Protein AF-A0A431Q762-F1 (afdb_monomer)

Sequence (272 aa):
MNLSGNVLEGGNLPVQARLRRGWLASLTKAADVPQKLLALCVVYIAGAALVWPSTYFVMVQIYLLKLAVLGSLSFVAVMIPAAVIISPKGPVRFVVTSIRSNGLRA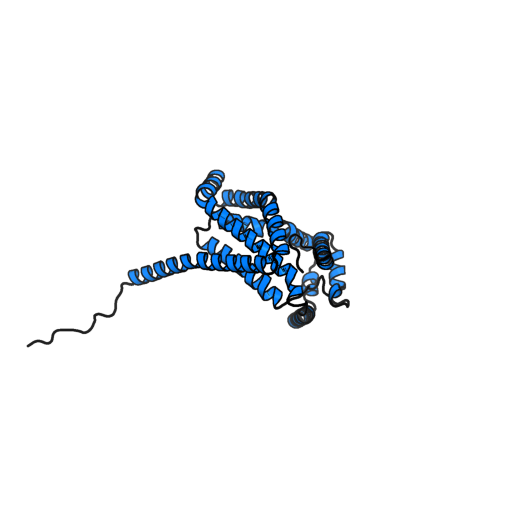SFVVTMFMLSLAAFTTYKVNIPNIIPFYCDEALADLGELLHSQAPWRLVHAFDSDILAMAVSATYSVIWFFEWFGLVFLAALSANQLVHLRYLTALALVTLVVGTVLATLFSSVGPIFYDEFLGGERYAELLEVLKQRPYNEHVLSYSNYLLTAYKADRTALGSGI

Secondary structure (DSSP, 8-state):
------S--S----HHHHHHHHHHHHHHHHHHHHHHHHHHHHHHHHHHHHHSHHHHHHHHHHHHHHIIIIIHHHHHHHHHHHHHHH-TT-HHHHHHHHHHHHHHHHHHHHHHHHHHHHHHHHHHHHHHHHS-S-SHHHHHHHHHHHHSS-HHHHHHTT--HHHHHHHHHIIIIIHHHHHHHHHHHHHHTTTSHHHHHHHHHHHHIIIIIIIIIHHHT----TTTHHHHH-SSTTHHHHHHHHTSGGGHHHHHHHHHHHHHHHTT---TT---

Nearest PDB structures (foldseek):
  3zx6-assembly1_B  TM=1.633E-01  e=6.972E+00  Archaeoglobus fulgidus DSM 4304

Mean predicted aligned error: 8.39 Å

Solvent-accessible surface area (backbone atoms only — not comparable to full-atom values): 14802 Å² total; per-residue (Å²): 135,89,88,80,88,90,86,85,90,82,83,77,80,53,69,68,59,53,51,51,48,53,50,54,53,49,52,52,54,57,60,49,47,61,55,54,50,49,52,49,47,51,53,51,29,48,50,27,46,70,77,40,43,68,55,21,52,53,33,38,54,52,48,54,56,43,41,65,62,51,41,51,52,24,37,50,66,40,48,53,58,49,21,44,72,78,34,68,93,43,28,68,59,49,53,55,50,38,44,72,76,25,37,71,60,17,50,53,48,50,52,52,48,46,48,39,50,16,20,46,38,37,50,34,53,42,30,60,82,77,38,60,70,67,36,44,66,62,52,51,52,49,41,21,67,76,61,80,38,62,56,66,58,65,63,56,71,75,65,46,75,66,56,40,40,52,52,37,49,41,65,72,49,50,44,56,40,52,65,50,12,48,49,49,56,28,26,46,40,59,86,41,70,69,32,46,50,50,54,50,51,53,51,47,45,48,53,45,50,58,39,51,47,43,44,76,53,18,38,64,44,69,94,39,38,37,82,76,76,49,78,62,87,40,51,66,57,56,53,59,45,67,75,37,77,50,37,50,62,59,54,51,52,49,52,51,41,54,52,28,58,77,64,74,44,90,52,93,84,32,46,108

Radius of gyration: 25.25 Å; Cα contacts (8 Å, |Δi|>4): 225; chains: 1; bounding box: 104×44×55 Å

Structure (mmCIF, N/CA/C/O backbone):
data_AF-A0A431Q762-F1
#
_entry.id   AF-A0A431Q762-F1
#
loop_
_atom_site.group_PDB
_atom_site.id
_atom_site.type_symbol
_atom_site.label_atom_id
_atom_site.label_alt_id
_atom_site.label_comp_id
_atom_site.label_asym_id
_atom_site.label_entity_id
_atom_site.label_seq_id
_atom_site.pdbx_PDB_ins_code
_atom_site.Cartn_x
_atom_site.Cartn_y
_atom_site.Cartn_z
_atom_site.occupancy
_atom_site.B_iso_or_equiv
_atom_site.auth_seq_id
_atom_site.auth_comp_id
_atom_site.auth_asym_id
_atom_site.auth_atom_id
_atom_site.pdbx_PDB_model_num
ATOM 1 N N . MET A 1 1 ? -83.248 8.851 -4.837 1.00 37.56 1 MET A N 1
ATOM 2 C CA . MET A 1 1 ? -82.910 7.411 -4.800 1.00 37.56 1 MET A CA 1
ATOM 3 C C . MET A 1 1 ? -81.416 7.288 -5.074 1.00 37.56 1 MET A C 1
ATOM 5 O O . MET A 1 1 ? -80.928 7.997 -5.940 1.00 37.56 1 MET A O 1
ATOM 9 N N . ASN A 1 2 ? -80.725 6.508 -4.243 1.00 41.50 2 ASN A N 1
ATOM 10 C CA . ASN A 1 2 ? -79.272 6.323 -4.099 1.00 41.50 2 ASN A CA 1
ATOM 11 C C . ASN A 1 2 ? -78.395 6.405 -5.361 1.00 41.50 2 ASN A C 1
ATOM 13 O O . ASN A 1 2 ? -78.606 5.629 -6.285 1.00 41.50 2 ASN A O 1
ATOM 17 N N . LEU A 1 3 ? -77.302 7.174 -5.275 1.00 36.50 3 LEU A N 1
ATOM 18 C CA . LEU A 1 3 ? -76.000 6.816 -5.856 1.00 36.50 3 LEU A CA 1
ATOM 19 C C . LEU A 1 3 ? -74.890 7.230 -4.874 1.00 36.50 3 LEU A C 1
ATOM 21 O O . LEU A 1 3 ? -74.361 8.337 -4.920 1.00 36.50 3 LEU A O 1
ATOM 25 N N . SER A 1 4 ? -74.586 6.328 -3.940 1.00 44.09 4 SER A N 1
ATOM 26 C CA . SER A 1 4 ? -73.393 6.368 -3.096 1.00 44.09 4 SER A CA 1
ATOM 27 C C . SER A 1 4 ? -72.274 5.543 -3.730 1.00 44.09 4 SER A C 1
ATOM 29 O O . SER A 1 4 ? -72.516 4.400 -4.115 1.00 44.09 4 SER A O 1
ATOM 31 N N . GLY A 1 5 ? -71.046 6.054 -3.662 1.00 45.75 5 GLY A N 1
ATOM 32 C CA . GLY A 1 5 ? -69.891 5.213 -3.349 1.00 45.75 5 GLY A CA 1
ATOM 33 C C . GLY A 1 5 ? -68.878 4.983 -4.470 1.00 45.75 5 GLY A C 1
ATOM 34 O O . GLY A 1 5 ? -69.200 4.445 -5.521 1.00 45.75 5 GLY A O 1
ATOM 35 N N . ASN A 1 6 ? -67.625 5.279 -4.118 1.00 44.91 6 ASN A N 1
ATOM 36 C CA . ASN A 1 6 ? -66.378 4.739 -4.665 1.00 44.91 6 ASN A CA 1
ATOM 37 C C . ASN A 1 6 ? -65.782 5.396 -5.907 1.00 44.91 6 ASN A C 1
ATOM 39 O O . ASN A 1 6 ? -65.690 4.772 -6.955 1.00 44.91 6 ASN A O 1
ATOM 43 N N . VAL A 1 7 ? -65.180 6.572 -5.718 1.00 43.88 7 VAL A N 1
ATOM 44 C CA . VAL A 1 7 ? -63.838 6.845 -6.256 1.00 43.88 7 VAL A CA 1
ATOM 45 C C . VAL A 1 7 ? -63.093 7.695 -5.216 1.00 43.88 7 VAL A C 1
ATOM 47 O O . VAL A 1 7 ? -63.694 8.605 -4.654 1.00 43.88 7 VAL A O 1
ATOM 50 N N . LEU A 1 8 ? -61.797 7.417 -5.006 1.00 39.16 8 LEU A N 1
ATOM 51 C CA . LEU A 1 8 ? -60.800 8.168 -4.210 1.00 39.16 8 LEU A CA 1
ATOM 52 C C . LEU A 1 8 ? -60.397 7.608 -2.824 1.00 39.16 8 LEU A C 1
ATOM 54 O O . LEU A 1 8 ? -60.165 8.367 -1.890 1.00 39.16 8 LEU A O 1
ATOM 58 N N . GLU A 1 9 ? -60.143 6.302 -2.717 1.00 39.84 9 GLU A N 1
ATOM 59 C CA . GLU A 1 9 ? -59.108 5.787 -1.799 1.00 39.84 9 GLU A CA 1
ATOM 60 C C . GLU A 1 9 ? -57.882 5.388 -2.626 1.00 39.84 9 GLU A C 1
ATOM 62 O O . GLU A 1 9 ? -57.830 4.311 -3.210 1.00 39.84 9 GLU A O 1
ATOM 67 N N . GLY A 1 10 ? -56.895 6.277 -2.754 1.00 44.03 10 GLY A N 1
ATOM 68 C CA . GLY A 1 10 ? -55.714 5.945 -3.560 1.00 44.03 10 GLY A CA 1
ATOM 69 C C . GLY A 1 10 ? -54.540 6.913 -3.532 1.00 44.03 10 GLY A C 1
ATOM 70 O O . GLY A 1 10 ? -53.544 6.669 -4.207 1.00 44.03 10 GLY A O 1
ATOM 71 N N . GLY A 1 11 ? -54.581 7.998 -2.762 1.00 50.88 11 GLY A N 1
ATOM 72 C CA . GLY A 1 11 ? -53.463 8.931 -2.793 1.00 50.88 11 GLY A CA 1
ATOM 73 C C . GLY A 1 11 ? -53.519 9.949 -1.686 1.00 50.88 11 GLY A C 1
ATOM 74 O O . GLY A 1 11 ? -54.124 10.991 -1.869 1.00 50.88 11 GLY A O 1
ATOM 75 N N . ASN A 1 12 ? -52.886 9.639 -0.554 1.00 49.16 12 ASN A N 1
ATOM 76 C CA . ASN A 1 12 ? -52.109 10.594 0.242 1.00 49.16 12 ASN A CA 1
ATOM 77 C C . ASN A 1 12 ? -51.562 9.904 1.492 1.00 49.16 12 ASN A C 1
ATOM 79 O O . ASN A 1 12 ? -52.049 10.070 2.604 1.00 49.16 12 ASN A O 1
ATOM 83 N N . LEU A 1 13 ? -50.483 9.138 1.316 1.00 56.88 13 LEU A N 1
ATOM 84 C CA . LEU A 1 13 ? -49.594 8.893 2.446 1.00 56.88 13 LEU A CA 1
ATOM 85 C C . LEU A 1 13 ? -48.946 10.236 2.822 1.00 56.88 13 LEU A C 1
ATOM 87 O O . LEU A 1 13 ? -48.309 10.836 1.948 1.00 56.88 13 LEU A O 1
ATOM 91 N N . PRO A 1 14 ? -49.080 10.711 4.075 1.00 61.88 14 PRO A N 1
ATOM 92 C CA . PRO A 1 14 ? -48.562 12.012 4.481 1.00 61.88 14 PRO A CA 1
ATOM 93 C C . PRO A 1 14 ? -47.053 12.076 4.231 1.00 61.88 14 PRO A C 1
ATOM 95 O O . PRO A 1 14 ? -46.336 11.094 4.439 1.00 61.88 14 PRO A O 1
ATOM 98 N N . VAL A 1 15 ? -46.555 13.231 3.785 1.00 61.41 15 VAL A N 1
ATOM 99 C CA . VAL A 1 15 ? -45.137 13.470 3.439 1.00 61.41 15 VAL A CA 1
ATOM 100 C C . VAL A 1 15 ? -44.185 12.967 4.536 1.00 61.41 15 VAL A C 1
ATOM 102 O O . VAL A 1 15 ? -43.158 12.360 4.239 1.00 61.41 15 VAL A O 1
ATOM 105 N N . GLN A 1 16 ? -44.577 13.093 5.807 1.00 58.78 16 GLN A N 1
ATOM 106 C CA . GLN A 1 16 ? -43.845 12.563 6.963 1.00 58.78 16 GLN A CA 1
ATOM 107 C C . GLN A 1 16 ? -43.707 11.029 6.969 1.00 58.78 16 GLN A C 1
ATOM 109 O O . GLN A 1 16 ? -42.649 10.511 7.323 1.00 58.78 16 GLN A O 1
ATOM 114 N N . ALA A 1 17 ? -44.732 10.287 6.542 1.00 58.56 17 ALA A N 1
ATOM 115 C CA . ALA A 1 17 ? -44.681 8.831 6.423 1.00 58.56 17 ALA A CA 1
ATOM 116 C C . ALA A 1 17 ? -43.799 8.385 5.248 1.00 58.56 17 ALA A C 1
ATOM 118 O O . ALA A 1 17 ? -43.138 7.351 5.343 1.00 58.56 17 ALA A O 1
ATOM 119 N N . ARG A 1 18 ? -43.746 9.173 4.163 1.00 56.34 18 ARG A N 1
ATOM 120 C CA . ARG A 1 18 ? -42.861 8.929 3.010 1.00 56.34 18 ARG A CA 1
ATOM 121 C C . ARG A 1 18 ? -41.392 9.203 3.367 1.00 56.34 18 ARG A C 1
ATOM 123 O O . ARG A 1 18 ? -40.534 8.379 3.062 1.00 56.34 18 ARG A O 1
ATOM 130 N N . LEU A 1 19 ? -41.124 10.283 4.105 1.00 60.47 19 LEU A N 1
ATOM 131 C CA . LEU A 1 19 ? -39.800 10.614 4.649 1.00 60.47 19 LEU A CA 1
ATOM 132 C C . LEU A 1 19 ? -39.324 9.582 5.682 1.00 60.47 19 LEU A C 1
ATOM 134 O O . LEU A 1 19 ? -38.196 9.108 5.587 1.00 60.47 19 LEU A O 1
ATOM 138 N N . ARG A 1 20 ? -40.190 9.154 6.615 1.00 63.25 20 ARG A N 1
ATOM 139 C CA . ARG A 1 20 ? -39.873 8.070 7.564 1.00 63.25 20 ARG A CA 1
ATOM 140 C C . ARG A 1 20 ? -39.591 6.747 6.858 1.00 63.25 20 ARG A C 1
ATOM 142 O O . ARG A 1 20 ? -38.654 6.061 7.246 1.00 63.25 20 ARG A O 1
ATOM 149 N N . ARG A 1 21 ? -40.349 6.395 5.812 1.00 63.97 21 ARG A N 1
ATOM 150 C CA . ARG A 1 21 ? -40.077 5.189 5.009 1.00 63.97 21 ARG A CA 1
ATOM 151 C C . ARG A 1 21 ? -38.739 5.274 4.280 1.00 63.97 21 ARG A C 1
ATOM 153 O O . ARG A 1 21 ? -37.983 4.313 4.328 1.00 63.97 21 ARG A O 1
ATOM 160 N N . GLY A 1 22 ? -38.427 6.413 3.658 1.00 61.69 22 GLY A N 1
ATOM 161 C CA . GLY A 1 22 ? -37.129 6.643 3.014 1.00 61.69 22 GLY A CA 1
ATOM 162 C C . GLY A 1 22 ? -35.964 6.563 4.004 1.00 61.69 22 GLY A C 1
ATOM 163 O O . GLY A 1 22 ? -34.945 5.942 3.716 1.00 61.69 22 GLY A O 1
ATOM 164 N N . TRP A 1 23 ? -36.151 7.108 5.206 1.00 57.16 23 TRP A N 1
ATOM 165 C CA . TRP A 1 23 ? -35.157 7.064 6.274 1.00 57.16 23 TRP A CA 1
ATOM 166 C C . TRP A 1 23 ? -34.951 5.643 6.820 1.00 57.16 23 TRP A C 1
ATOM 168 O O . TRP A 1 23 ? -33.818 5.175 6.880 1.00 57.16 23 TRP A O 1
ATOM 178 N N . LEU A 1 24 ? -36.021 4.894 7.103 1.00 60.69 24 LEU A N 1
ATOM 179 C CA . LEU A 1 24 ? -35.933 3.489 7.531 1.00 60.69 24 LEU A CA 1
ATOM 180 C C . LEU A 1 24 ? -35.335 2.580 6.439 1.00 60.69 24 LEU A C 1
ATOM 182 O O . LEU A 1 24 ? -34.519 1.708 6.736 1.00 60.69 24 LEU A O 1
ATOM 186 N N . ALA A 1 25 ? -35.667 2.820 5.166 1.00 58.56 25 ALA A N 1
ATOM 187 C CA . ALA A 1 25 ? -35.052 2.131 4.030 1.00 58.56 25 ALA A CA 1
ATOM 188 C C . ALA A 1 25 ? -33.554 2.468 3.882 1.00 58.56 25 ALA A C 1
ATOM 190 O O . ALA A 1 25 ? -32.757 1.620 3.488 1.00 58.56 25 ALA A O 1
ATOM 191 N N . SER A 1 26 ? -33.148 3.696 4.219 1.00 58.62 26 SER A N 1
ATOM 192 C CA . SER A 1 26 ? -31.733 4.088 4.224 1.00 58.62 26 SER A CA 1
ATOM 193 C C . SER A 1 26 ? -30.950 3.453 5.377 1.00 58.62 26 SER A C 1
ATOM 195 O O . SER A 1 26 ? -29.800 3.070 5.185 1.00 58.62 26 SER A O 1
ATOM 197 N N . LEU A 1 27 ? -31.581 3.273 6.543 1.00 58.94 27 LEU A N 1
ATOM 198 C CA . LEU A 1 27 ? -30.972 2.622 7.706 1.00 58.94 27 LEU A CA 1
ATOM 199 C C . LEU A 1 27 ? -30.784 1.119 7.490 1.00 58.94 27 LEU A C 1
ATOM 201 O O . LEU A 1 27 ? -29.734 0.581 7.825 1.00 58.94 27 LEU A O 1
ATOM 205 N N . THR A 1 28 ? -31.771 0.456 6.887 1.00 61.00 28 THR A N 1
ATOM 206 C CA . THR A 1 28 ? -31.678 -0.969 6.527 1.00 61.00 28 THR A CA 1
ATOM 207 C C . THR A 1 28 ? -30.615 -1.201 5.456 1.00 61.00 28 THR A C 1
ATOM 209 O O . THR A 1 28 ? -29.710 -2.000 5.670 1.00 61.00 28 THR A O 1
ATOM 212 N N . LYS A 1 29 ? -30.600 -0.401 4.379 1.00 60.09 29 LYS A N 1
ATOM 213 C CA . LYS A 1 29 ? -29.504 -0.439 3.392 1.00 60.09 29 LYS A CA 1
ATOM 214 C C . LYS A 1 29 ? -28.130 -0.174 4.011 1.00 60.09 29 LYS A C 1
ATOM 216 O O . LYS A 1 29 ? -27.153 -0.785 3.591 1.00 60.09 29 LYS A O 1
ATOM 221 N N . ALA A 1 30 ? -28.032 0.732 4.984 1.00 59.22 30 ALA A N 1
ATOM 222 C CA . ALA A 1 30 ? -26.772 1.016 5.667 1.00 59.22 30 ALA A CA 1
ATOM 223 C C . ALA A 1 30 ? -26.307 -0.143 6.565 1.00 59.22 30 ALA A C 1
ATOM 225 O O . ALA A 1 30 ? -25.103 -0.315 6.732 1.00 59.22 30 ALA A O 1
ATOM 226 N N . ALA A 1 31 ? -27.227 -0.947 7.106 1.00 63.16 31 ALA A N 1
ATOM 227 C CA . ALA A 1 31 ? -26.902 -2.152 7.869 1.00 63.16 31 ALA A CA 1
ATOM 228 C C . ALA A 1 31 ? -26.415 -3.312 6.975 1.00 63.16 31 ALA A C 1
ATOM 230 O O . ALA A 1 31 ? -25.559 -4.086 7.401 1.00 63.16 31 ALA A O 1
ATOM 231 N N . ASP A 1 32 ? -26.881 -3.384 5.723 1.00 75.94 32 ASP A N 1
ATOM 232 C CA . ASP A 1 32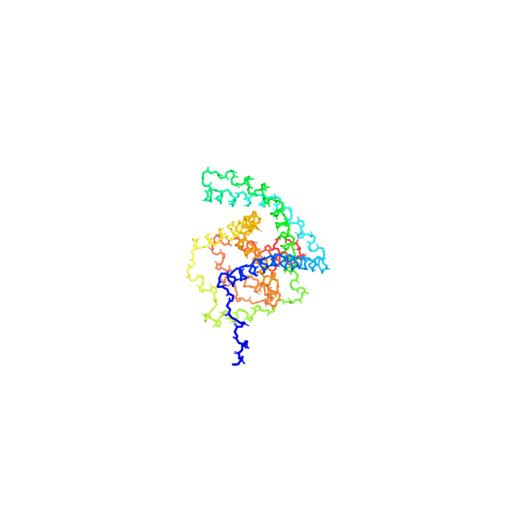 ? -26.452 -4.408 4.757 1.00 75.94 32 ASP A CA 1
ATOM 233 C C . ASP A 1 32 ? -25.009 -4.202 4.261 1.00 75.94 32 ASP A C 1
ATOM 235 O O . ASP A 1 32 ? -24.322 -5.157 3.892 1.00 75.94 32 ASP A O 1
ATOM 239 N N . VAL A 1 33 ? -24.536 -2.951 4.208 1.00 76.44 33 VAL A N 1
ATOM 240 C CA . VAL A 1 33 ? -23.220 -2.608 3.636 1.00 76.44 33 VAL A CA 1
ATOM 241 C C . VAL A 1 33 ? -22.060 -3.247 4.417 1.00 76.44 33 VAL A C 1
ATOM 243 O O . VAL A 1 33 ? -21.243 -3.916 3.782 1.00 76.44 33 VAL A O 1
ATOM 246 N N . PRO A 1 34 ? -21.979 -3.140 5.760 1.00 82.75 34 PRO A N 1
ATOM 247 C CA . PRO A 1 34 ? -20.940 -3.811 6.539 1.00 82.75 34 PRO A CA 1
ATOM 248 C C . PRO A 1 34 ? -20.917 -5.332 6.363 1.00 82.75 34 PRO A C 1
ATOM 250 O O . PRO A 1 34 ? -19.839 -5.916 6.325 1.00 82.75 34 PRO A O 1
ATOM 253 N N . GLN A 1 35 ? -22.080 -5.980 6.227 1.00 86.00 35 GLN A N 1
ATOM 254 C CA . GLN A 1 35 ? -22.158 -7.434 6.037 1.00 86.00 35 GLN A CA 1
ATOM 255 C C . GLN A 1 35 ? -21.615 -7.855 4.671 1.00 86.00 35 GLN A C 1
ATOM 257 O O . GLN A 1 35 ? -20.821 -8.790 4.584 1.00 86.00 35 GLN A O 1
ATOM 262 N N . LYS A 1 36 ? -21.995 -7.137 3.608 1.00 89.44 36 LYS A N 1
ATOM 263 C CA . LYS A 1 36 ? -21.477 -7.375 2.253 1.00 89.44 36 LYS A CA 1
ATOM 264 C C . LYS A 1 36 ? -19.976 -7.127 2.174 1.00 89.44 36 LYS A C 1
ATOM 266 O O . LYS A 1 36 ? -19.263 -7.923 1.572 1.00 89.44 36 LYS A O 1
ATOM 271 N N . LEU A 1 37 ? -19.500 -6.058 2.813 1.00 89.00 37 LEU A N 1
ATOM 272 C CA . LEU A 1 37 ? -18.075 -5.758 2.898 1.00 89.00 37 LEU A CA 1
ATOM 273 C C . LEU A 1 37 ? -17.318 -6.866 3.635 1.00 89.00 37 LEU A C 1
ATOM 275 O O . LEU A 1 37 ? -16.292 -7.328 3.151 1.00 89.00 37 LEU A O 1
ATOM 279 N N . LEU A 1 38 ? -17.837 -7.326 4.775 1.00 91.69 38 LEU A N 1
ATOM 280 C CA . LEU A 1 38 ? -17.226 -8.419 5.523 1.00 91.69 38 LEU A CA 1
ATOM 281 C C . LEU A 1 38 ? -17.157 -9.699 4.683 1.00 91.69 38 LEU A C 1
ATOM 283 O O . LEU A 1 38 ? -16.103 -10.325 4.626 1.00 91.69 38 LEU A O 1
ATOM 287 N N . ALA A 1 39 ? -18.247 -10.066 4.005 1.00 94.06 39 ALA A N 1
ATOM 288 C CA . ALA A 1 39 ? -18.271 -11.226 3.119 1.00 94.06 39 ALA A CA 1
ATOM 289 C C . ALA A 1 39 ? -17.237 -11.100 1.990 1.00 94.06 39 ALA A C 1
ATOM 291 O O . ALA A 1 39 ? -16.505 -12.050 1.724 1.00 94.06 39 ALA A O 1
ATOM 292 N N . LEU A 1 40 ? -17.123 -9.916 1.379 1.00 94.56 40 LEU A N 1
ATOM 293 C CA . LEU A 1 40 ? -16.114 -9.630 0.361 1.00 94.56 40 LEU A CA 1
ATOM 294 C C . LEU A 1 40 ? -14.690 -9.807 0.908 1.00 94.56 40 LEU A C 1
ATOM 296 O O . LEU A 1 40 ? -13.893 -10.506 0.288 1.00 94.56 40 LEU A O 1
ATOM 300 N N . CYS A 1 41 ? -14.378 -9.234 2.075 1.00 96.25 41 CYS A N 1
ATOM 301 C CA . CYS A 1 41 ? -13.063 -9.391 2.701 1.00 96.25 41 CYS A CA 1
ATOM 302 C C . CYS A 1 41 ? -12.759 -10.859 3.025 1.00 96.25 41 CYS A C 1
ATOM 304 O O . CYS A 1 41 ? -11.647 -11.316 2.787 1.00 96.25 41 CYS A O 1
ATOM 306 N N . VAL A 1 42 ? -13.742 -11.616 3.524 1.00 97.06 42 VAL A N 1
ATOM 307 C CA . VAL A 1 42 ? -13.575 -13.047 3.825 1.00 97.06 42 VAL A CA 1
ATOM 308 C C . VAL A 1 42 ? -13.285 -13.848 2.558 1.00 97.06 42 VAL A C 1
ATOM 310 O O . VAL A 1 42 ? -12.357 -14.650 2.561 1.00 97.06 42 VAL A O 1
ATOM 313 N N . VAL A 1 43 ? -14.026 -13.618 1.470 1.00 97.31 43 VAL A N 1
ATOM 314 C CA . VAL A 1 43 ? -13.773 -14.282 0.179 1.00 97.31 43 VAL A CA 1
ATOM 315 C C . VAL A 1 43 ? -12.389 -13.917 -0.354 1.00 97.31 43 VAL A C 1
ATOM 317 O O . VAL A 1 43 ? -11.648 -14.793 -0.792 1.00 97.31 43 VAL A O 1
ATOM 320 N N . TYR A 1 44 ? -12.012 -12.643 -0.268 1.00 97.56 44 TYR A N 1
ATOM 321 C CA . TYR A 1 44 ? -10.709 -12.158 -0.709 1.00 97.56 44 TYR A CA 1
ATOM 322 C C . TYR A 1 44 ? -9.548 -12.788 0.076 1.00 97.56 44 TYR A C 1
ATOM 324 O O . TYR A 1 44 ? -8.573 -13.245 -0.523 1.00 97.56 44 TYR A O 1
ATOM 332 N N . ILE A 1 45 ? -9.682 -12.877 1.402 1.00 98.12 45 ILE A N 1
ATOM 333 C CA . ILE A 1 45 ? -8.738 -13.561 2.293 1.00 98.12 45 ILE A CA 1
ATOM 334 C C . ILE A 1 45 ? -8.661 -15.054 1.964 1.00 98.12 45 ILE A C 1
ATOM 336 O O . ILE A 1 45 ? -7.567 -15.596 1.817 1.00 98.12 45 ILE A O 1
ATOM 340 N N . ALA A 1 46 ? -9.812 -15.716 1.828 1.00 98.06 46 ALA A N 1
ATOM 341 C CA . ALA A 1 46 ? -9.876 -17.139 1.524 1.00 98.06 46 ALA A CA 1
ATOM 342 C C . ALA A 1 46 ? -9.214 -17.457 0.178 1.00 98.06 46 ALA A C 1
ATOM 344 O O . ALA A 1 46 ? -8.481 -18.434 0.087 1.00 98.06 46 ALA A O 1
ATOM 345 N N . GLY A 1 47 ? -9.402 -16.612 -0.840 1.00 97.69 47 GLY A N 1
ATOM 346 C CA . GLY A 1 47 ? -8.733 -16.763 -2.132 1.00 97.69 47 GLY A CA 1
ATOM 347 C C . GLY A 1 47 ? -7.208 -16.754 -2.006 1.00 97.69 47 GLY A C 1
ATOM 348 O O . GLY A 1 47 ? -6.554 -17.668 -2.501 1.00 97.69 47 GLY A O 1
ATOM 349 N N . ALA A 1 48 ? -6.637 -15.800 -1.263 1.00 97.56 48 ALA A N 1
ATOM 350 C CA . ALA A 1 48 ? -5.189 -15.725 -1.071 1.00 97.56 48 ALA A CA 1
ATOM 351 C C . ALA A 1 48 ? -4.669 -16.944 -0.296 1.00 97.56 48 ALA A C 1
ATOM 353 O O . ALA A 1 48 ? -3.665 -17.540 -0.679 1.00 97.56 48 ALA A O 1
ATOM 354 N N . ALA A 1 49 ? -5.386 -17.344 0.757 1.00 97.69 49 ALA A N 1
ATOM 355 C CA . ALA A 1 49 ? -5.028 -18.488 1.587 1.00 97.69 49 ALA A CA 1
ATOM 356 C C . ALA A 1 49 ? -5.121 -19.832 0.844 1.00 97.69 49 ALA A C 1
ATOM 358 O O . ALA A 1 49 ? -4.355 -20.741 1.150 1.00 97.69 49 ALA A O 1
ATOM 359 N N . LEU A 1 50 ? -6.050 -19.974 -0.106 1.00 97.88 50 LEU A N 1
ATOM 360 C CA . LEU A 1 50 ? -6.236 -21.206 -0.875 1.00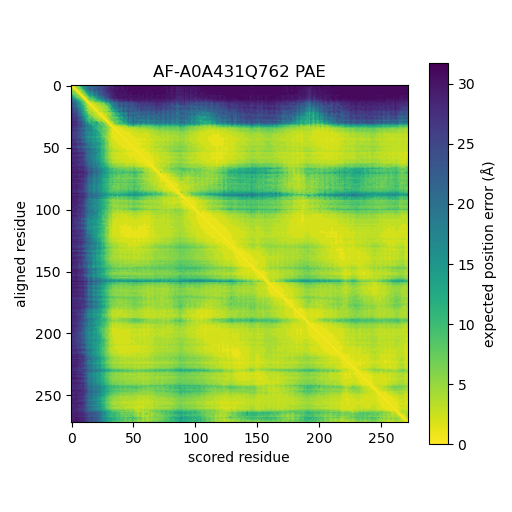 97.88 50 LEU A CA 1
ATOM 361 C C . LEU A 1 50 ? -5.286 -21.302 -2.070 1.00 97.88 50 LEU A C 1
ATOM 363 O O . LEU A 1 50 ? -4.785 -22.388 -2.348 1.00 97.88 50 LEU A O 1
ATOM 367 N N . VAL A 1 51 ? -5.038 -20.192 -2.773 1.00 97.50 51 VAL A N 1
ATOM 368 C CA . VAL A 1 51 ? -4.211 -20.191 -3.991 1.00 97.50 51 VAL A CA 1
ATOM 369 C C . VAL A 1 51 ? -2.716 -20.096 -3.659 1.00 97.50 51 VAL A C 1
ATOM 371 O O . VAL A 1 51 ? -1.923 -20.826 -4.247 1.00 97.50 51 VAL A O 1
ATOM 374 N N . TRP A 1 52 ? -2.328 -19.271 -2.677 1.00 96.88 52 TRP A N 1
ATOM 375 C CA . TRP A 1 52 ? -0.930 -19.090 -2.247 1.00 96.88 52 TRP A CA 1
ATOM 376 C C . TRP A 1 52 ? -0.773 -19.225 -0.721 1.00 96.88 52 TRP A C 1
ATOM 378 O O . TRP A 1 52 ? -0.404 -18.261 -0.041 1.00 96.88 52 TRP A O 1
ATOM 388 N N . PRO A 1 53 ? -1.022 -20.420 -0.148 1.00 96.88 53 PRO A N 1
ATOM 389 C CA . PRO A 1 53 ? -1.047 -20.629 1.302 1.00 96.88 53 PRO A CA 1
ATOM 390 C C . PRO A 1 53 ? 0.268 -20.263 2.002 1.00 96.88 53 PRO A C 1
ATOM 392 O O . PRO A 1 53 ? 0.249 -19.666 3.079 1.00 96.88 53 PRO A O 1
ATOM 395 N N . SER A 1 54 ? 1.412 -20.601 1.401 1.00 94.62 54 SER A N 1
ATOM 396 C CA . SER A 1 54 ? 2.740 -20.336 1.969 1.00 94.62 54 SER A CA 1
ATOM 397 C C . SER A 1 54 ? 3.030 -18.836 2.051 1.00 94.62 54 SER A C 1
ATOM 399 O O . SER A 1 54 ? 3.319 -18.323 3.133 1.00 94.62 54 SER A O 1
ATOM 401 N N . THR A 1 55 ? 2.893 -18.121 0.931 1.00 94.88 55 THR A N 1
ATOM 402 C CA . THR A 1 55 ? 3.075 -16.666 0.850 1.00 94.88 55 THR A CA 1
ATOM 403 C C . THR A 1 55 ? 2.106 -15.943 1.780 1.00 94.88 55 THR A C 1
ATOM 405 O O . THR A 1 55 ? 2.524 -15.071 2.546 1.00 94.88 55 THR A O 1
ATOM 408 N N . TYR A 1 56 ? 0.831 -16.350 1.782 1.00 97.12 56 TYR A N 1
ATOM 409 C CA . TYR A 1 56 ? -0.189 -15.757 2.640 1.00 97.12 56 TYR A CA 1
ATOM 410 C C . TYR A 1 56 ? 0.148 -15.903 4.122 1.00 97.12 56 TYR A C 1
ATOM 412 O O . TYR A 1 56 ? 0.095 -14.925 4.869 1.00 97.12 56 TYR A O 1
ATOM 420 N N . PHE A 1 57 ? 0.553 -17.095 4.560 1.00 96.06 57 PHE A N 1
ATOM 421 C CA . PHE A 1 57 ? 0.885 -17.332 5.960 1.00 96.06 57 PHE A CA 1
ATOM 422 C C . PHE A 1 57 ? 2.092 -16.504 6.422 1.00 96.06 57 PHE A C 1
ATOM 424 O O . PHE A 1 57 ? 2.043 -15.891 7.491 1.00 96.06 57 PHE A O 1
ATOM 431 N N . VAL A 1 58 ? 3.140 -16.408 5.595 1.00 95.12 58 VAL A N 1
ATOM 432 C CA . VAL A 1 58 ? 4.298 -15.541 5.870 1.00 95.12 58 VAL A CA 1
ATOM 433 C C . VAL A 1 58 ? 3.862 -14.076 5.976 1.00 95.12 58 VAL A C 1
ATOM 435 O O . VAL A 1 58 ? 4.247 -13.385 6.921 1.00 95.12 58 VAL A O 1
ATOM 438 N N . MET A 1 59 ? 3.007 -13.601 5.063 1.00 95.19 59 MET A N 1
ATOM 439 C CA . MET A 1 59 ? 2.474 -12.237 5.112 1.00 95.19 59 MET A CA 1
ATOM 440 C C . MET A 1 59 ? 1.661 -11.976 6.382 1.00 95.19 59 MET A C 1
ATOM 442 O O . MET A 1 59 ? 1.866 -10.955 7.038 1.00 95.19 59 MET A O 1
ATOM 446 N N . VAL A 1 60 ? 0.784 -12.901 6.780 1.00 95.31 60 VAL A N 1
ATOM 447 C CA . VAL A 1 60 ? 0.008 -12.784 8.024 1.00 95.31 60 VAL A CA 1
ATOM 448 C C . VAL A 1 60 ? 0.936 -12.661 9.231 1.00 95.31 60 VAL A C 1
ATOM 450 O O . VAL A 1 60 ? 0.744 -11.764 10.052 1.00 95.31 60 VAL A O 1
ATOM 453 N N . GLN A 1 61 ? 1.971 -13.499 9.331 1.00 93.69 61 GLN A N 1
ATOM 454 C CA . GLN A 1 61 ? 2.941 -13.421 10.427 1.00 93.69 61 GLN A CA 1
ATOM 455 C C . GLN A 1 61 ? 3.650 -12.063 10.475 1.00 93.69 61 GLN A C 1
ATOM 457 O O . GLN A 1 61 ? 3.735 -11.446 11.540 1.00 93.69 61 GLN A O 1
ATOM 462 N N . ILE A 1 62 ? 4.112 -11.571 9.321 1.00 92.00 62 ILE A N 1
ATOM 463 C CA . ILE A 1 62 ? 4.770 -10.267 9.208 1.00 92.00 62 ILE A CA 1
ATOM 464 C C . ILE A 1 62 ? 3.822 -9.148 9.662 1.00 92.00 62 ILE A C 1
ATOM 466 O O . ILE A 1 62 ? 4.199 -8.335 10.509 1.00 92.00 62 ILE A O 1
ATOM 470 N N . TYR A 1 63 ? 2.595 -9.097 9.136 1.00 91.56 63 TYR A N 1
ATOM 471 C CA . TYR A 1 63 ? 1.653 -8.024 9.458 1.00 91.56 63 TYR A CA 1
ATOM 472 C C . TYR A 1 63 ? 1.164 -8.076 10.905 1.00 91.56 63 TYR A C 1
ATOM 474 O O . TYR A 1 63 ? 1.042 -7.023 11.525 1.00 91.56 63 TYR A O 1
ATOM 482 N N . LEU A 1 64 ? 0.955 -9.260 11.488 1.00 89.19 64 LEU A N 1
ATOM 483 C CA . LEU A 1 64 ? 0.588 -9.382 12.902 1.00 89.19 64 LEU A CA 1
ATOM 484 C C . LEU A 1 64 ? 1.720 -8.923 13.833 1.00 89.19 64 LEU A C 1
ATOM 486 O O . LEU A 1 64 ? 1.464 -8.196 14.795 1.00 89.19 64 LEU A O 1
ATOM 490 N N . LEU A 1 65 ? 2.975 -9.271 13.528 1.00 86.94 65 LEU A N 1
ATOM 491 C CA . LEU A 1 65 ? 4.130 -8.787 14.290 1.00 86.94 65 LEU A CA 1
ATOM 492 C C . LEU A 1 65 ? 4.262 -7.259 14.191 1.00 86.94 65 LEU A C 1
ATOM 494 O O . LEU A 1 65 ? 4.495 -6.574 15.189 1.00 86.94 65 LEU A O 1
ATOM 498 N N . LYS A 1 66 ? 4.083 -6.705 12.986 1.00 84.31 66 LYS A N 1
ATOM 499 C CA . LYS A 1 66 ? 4.139 -5.255 12.756 1.00 84.31 66 LYS A CA 1
ATOM 500 C C . LYS A 1 66 ? 2.957 -4.518 13.385 1.00 84.31 66 LYS A C 1
ATOM 502 O O . LYS A 1 66 ? 3.158 -3.420 13.898 1.00 84.31 66 LYS A O 1
ATOM 507 N N . LEU A 1 67 ? 1.770 -5.121 13.427 1.00 83.62 67 LEU A N 1
ATOM 508 C CA . LEU A 1 67 ? 0.612 -4.589 14.145 1.00 83.62 67 LEU A CA 1
ATOM 509 C C . LEU A 1 67 ? 0.931 -4.406 15.637 1.00 83.62 67 LEU A C 1
ATOM 511 O O . LEU A 1 67 ? 0.617 -3.357 16.194 1.00 83.62 67 LEU A O 1
ATOM 515 N N . ALA A 1 68 ? 1.582 -5.382 16.275 1.00 79.44 68 ALA A N 1
ATOM 516 C CA . ALA A 1 68 ? 1.908 -5.293 17.699 1.00 79.44 68 ALA A CA 1
ATOM 517 C C . ALA A 1 68 ? 2.854 -4.117 18.012 1.00 79.44 68 ALA A C 1
ATOM 519 O O . ALA A 1 68 ? 2.602 -3.339 18.936 1.00 79.44 68 ALA A O 1
ATOM 520 N N . VAL A 1 69 ? 3.921 -3.958 17.221 1.00 79.81 69 VAL A N 1
ATOM 521 C CA . VAL A 1 69 ? 4.972 -2.958 17.481 1.00 79.81 69 VAL A CA 1
ATOM 522 C C . VAL A 1 69 ? 4.624 -1.589 16.907 1.00 79.81 69 VAL A C 1
ATOM 524 O O . VAL A 1 69 ? 4.627 -0.594 17.620 1.00 79.81 69 VAL A O 1
ATOM 527 N N . LEU A 1 70 ? 4.334 -1.517 15.609 1.00 77.19 70 LEU A N 1
ATOM 528 C CA . LEU A 1 70 ? 4.112 -0.244 14.929 1.00 77.19 70 LEU A CA 1
ATOM 529 C C . LEU A 1 70 ? 2.648 0.188 14.980 1.00 77.19 70 LEU A C 1
ATOM 531 O O . LEU A 1 70 ? 2.369 1.381 15.030 1.00 77.19 70 LEU A O 1
ATOM 535 N N . GLY A 1 71 ? 1.706 -0.757 15.011 1.00 78.19 71 GLY A N 1
ATOM 536 C CA . GLY A 1 71 ? 0.285 -0.427 15.116 1.00 78.19 71 GLY A CA 1
ATOM 537 C C . GLY A 1 71 ? -0.061 0.263 16.435 1.00 78.19 71 GLY A C 1
ATOM 538 O O . GLY A 1 71 ? -0.844 1.208 16.437 1.00 78.19 71 GLY A O 1
ATOM 539 N N . SER A 1 72 ? 0.574 -0.133 17.542 1.00 78.31 72 SER A N 1
ATOM 540 C CA . SER A 1 72 ? 0.423 0.548 18.835 1.00 78.31 72 SER A CA 1
ATOM 541 C C . SER A 1 72 ? 0.983 1.978 18.810 1.00 78.31 72 SER A C 1
ATOM 543 O O . SER A 1 72 ? 0.333 2.894 19.314 1.00 78.31 72 SER A O 1
ATOM 545 N N . LEU A 1 73 ? 2.124 2.204 18.152 1.00 82.88 73 LEU A N 1
ATOM 546 C CA . LEU A 1 73 ? 2.683 3.546 17.954 1.00 82.88 73 LEU A CA 1
ATOM 547 C C . LEU A 1 73 ? 1.777 4.420 17.077 1.00 82.88 73 LEU A C 1
ATOM 549 O O . LEU A 1 73 ? 1.456 5.542 17.466 1.00 82.88 73 LEU A O 1
ATOM 553 N N . SER A 1 74 ? 1.301 3.902 15.941 1.00 78.94 74 SER A N 1
ATOM 554 C CA . SER A 1 74 ? 0.384 4.622 15.045 1.00 78.94 74 SER A CA 1
ATOM 555 C C . SER A 1 74 ? -0.950 4.939 15.711 1.00 78.94 74 SER A C 1
ATOM 557 O O . SER A 1 74 ? -1.494 6.027 15.522 1.00 78.94 74 SER A O 1
ATOM 559 N N . PHE A 1 75 ? -1.461 4.016 16.531 1.00 82.25 75 PHE A N 1
ATOM 560 C CA . PHE A 1 75 ? -2.648 4.246 17.342 1.00 82.25 75 PHE A CA 1
ATOM 561 C C . PHE A 1 75 ? -2.452 5.461 18.248 1.00 82.25 75 PHE A C 1
ATOM 563 O O . PHE A 1 75 ? -3.265 6.379 18.227 1.00 82.25 75 PHE A O 1
ATOM 570 N N . VAL A 1 76 ? -1.356 5.505 19.008 1.00 83.62 76 VAL A N 1
ATOM 571 C CA . VAL A 1 76 ? -1.058 6.617 19.921 1.00 83.62 76 VAL A CA 1
ATOM 572 C C . VAL A 1 76 ? -0.860 7.927 19.152 1.00 83.62 76 VAL A C 1
ATOM 574 O O . VAL A 1 76 ? -1.438 8.948 19.532 1.00 83.62 76 VAL A O 1
ATOM 577 N N . ALA A 1 77 ? -0.110 7.888 18.048 1.00 82.44 77 ALA A N 1
ATOM 578 C CA . ALA A 1 77 ? 0.217 9.053 17.231 1.00 82.44 77 ALA A CA 1
ATOM 579 C C . ALA A 1 77 ? -1.015 9.732 16.615 1.00 82.44 77 ALA A C 1
ATOM 581 O O . ALA A 1 77 ? -1.022 10.952 16.490 1.00 82.44 77 ALA A O 1
ATOM 582 N N . VAL A 1 78 ? -2.067 8.978 16.271 1.00 83.31 78 VAL A N 1
ATOM 583 C CA . VAL A 1 78 ? -3.313 9.543 15.719 1.00 83.31 78 VAL A CA 1
ATOM 584 C C . VAL A 1 78 ? -4.363 9.802 16.799 1.00 83.31 78 VAL A C 1
ATOM 586 O O . VAL A 1 78 ? -5.037 10.834 16.774 1.00 83.31 78 VAL A O 1
ATOM 589 N N . MET A 1 79 ? -4.492 8.915 17.788 1.00 83.81 79 MET A N 1
ATOM 590 C CA . MET A 1 79 ? -5.529 9.041 18.814 1.00 83.81 79 MET A CA 1
ATOM 591 C C . MET A 1 79 ? -5.281 10.188 19.786 1.00 83.81 79 MET A C 1
ATOM 593 O O . MET A 1 79 ? -6.252 10.805 20.220 1.00 83.81 79 MET A O 1
ATOM 597 N N . ILE A 1 80 ? -4.026 10.496 20.133 1.00 85.31 80 ILE A N 1
ATOM 598 C CA . ILE A 1 80 ? -3.728 11.623 21.029 1.00 85.31 80 ILE A CA 1
ATOM 599 C C . ILE A 1 80 ? -4.142 12.956 20.381 1.00 85.31 80 ILE A C 1
ATOM 601 O O . ILE A 1 80 ? -4.960 13.657 20.985 1.00 85.31 80 ILE A O 1
ATOM 605 N N . PRO A 1 81 ? -3.683 13.311 19.162 1.00 85.81 81 PRO A N 1
ATOM 606 C CA . PRO A 1 81 ? -4.136 14.527 18.491 1.00 85.81 81 PRO A CA 1
ATOM 607 C C . PRO A 1 81 ? -5.647 14.548 18.266 1.00 85.81 81 PRO A C 1
ATOM 609 O O . PRO A 1 81 ? -6.290 15.553 18.565 1.00 85.81 81 PRO A O 1
ATOM 612 N N . ALA A 1 82 ? -6.241 13.435 17.819 1.00 84.44 82 ALA A N 1
ATOM 613 C CA . ALA A 1 82 ? -7.686 13.352 17.618 1.00 84.44 82 ALA A CA 1
ATOM 614 C C . ALA A 1 82 ? -8.455 13.627 18.919 1.00 84.44 82 ALA A C 1
ATOM 616 O O . ALA A 1 82 ? -9.418 14.388 18.915 1.00 84.44 82 ALA A O 1
ATOM 617 N N . ALA A 1 83 ? -8.010 13.078 20.050 1.00 86.38 83 ALA A N 1
ATOM 618 C CA . ALA A 1 83 ? -8.636 13.318 21.345 1.00 86.38 83 ALA A CA 1
ATOM 619 C C . ALA A 1 83 ? -8.515 14.781 21.797 1.00 86.38 83 ALA A C 1
ATOM 621 O O . ALA A 1 83 ? -9.478 15.328 22.334 1.00 86.38 83 ALA A O 1
ATOM 622 N N . VAL A 1 84 ? -7.362 15.419 21.564 1.00 89.50 84 VAL A N 1
ATOM 623 C CA . VAL A 1 84 ? -7.134 16.837 21.889 1.00 89.50 84 VAL A CA 1
ATOM 624 C C . VAL A 1 84 ? -8.005 17.751 21.026 1.00 89.50 84 VAL A C 1
ATOM 626 O O . VAL A 1 84 ? -8.573 18.704 21.548 1.00 89.50 84 VAL A O 1
ATOM 629 N N . ILE A 1 85 ? -8.160 17.445 19.736 1.00 88.88 85 ILE A N 1
ATOM 630 C CA . ILE A 1 85 ? -8.959 18.244 18.795 1.00 88.88 85 ILE A CA 1
ATOM 631 C C . ILE A 1 85 ? -10.463 18.047 19.036 1.00 88.88 85 ILE A C 1
ATOM 633 O O . ILE A 1 85 ? -11.212 19.017 19.120 1.00 88.88 85 ILE A O 1
ATOM 637 N N . ILE A 1 86 ? -10.917 16.796 19.162 1.00 85.25 86 ILE A N 1
ATOM 638 C CA . ILE A 1 86 ? -12.344 16.448 19.263 1.00 85.25 86 ILE A CA 1
ATOM 639 C C . ILE A 1 86 ? -12.886 16.715 20.671 1.00 85.25 86 ILE A C 1
ATOM 641 O O . ILE A 1 86 ? -14.052 17.070 20.841 1.00 85.25 86 ILE A O 1
ATOM 645 N N . SER A 1 87 ? -12.075 16.519 21.712 1.00 85.31 87 SER A N 1
ATOM 646 C CA . SER A 1 87 ? -12.487 16.702 23.109 1.00 85.31 87 SER A CA 1
ATOM 647 C C . SER A 1 87 ? -11.408 17.405 23.945 1.00 85.31 87 SER A C 1
ATOM 649 O O . SER A 1 87 ? -10.874 16.805 24.885 1.00 85.31 87 SER A O 1
ATOM 651 N N . PRO A 1 88 ? -11.148 18.708 23.699 1.00 84.31 88 PRO A N 1
ATOM 652 C CA . PRO A 1 88 ? -10.074 19.450 24.370 1.00 84.31 88 PRO A CA 1
ATOM 653 C C . PRO A 1 88 ? -10.178 19.452 25.901 1.00 84.31 88 PRO A C 1
ATOM 655 O O . PRO A 1 88 ? -9.174 19.446 26.604 1.00 84.31 88 PRO A O 1
ATOM 658 N N . LYS A 1 89 ? -11.407 19.429 26.440 1.00 86.50 89 LYS A N 1
ATOM 659 C CA . LYS A 1 89 ? -11.677 19.478 27.889 1.00 86.50 89 LYS A CA 1
ATOM 660 C C . LYS A 1 89 ? -11.479 18.135 28.609 1.00 86.50 89 LYS A C 1
ATOM 662 O O . LYS A 1 89 ? -11.567 18.089 29.831 1.00 86.50 89 LYS A O 1
ATOM 667 N N . GLY A 1 90 ? -11.258 17.035 27.884 1.00 89.00 90 GLY A N 1
ATOM 668 C CA . GLY A 1 90 ? -11.140 15.701 28.479 1.00 89.00 90 GLY A CA 1
ATOM 669 C C . GLY A 1 90 ? -10.601 14.633 27.522 1.00 89.00 90 GLY A C 1
ATOM 670 O O . GLY A 1 90 ? -11.269 13.611 27.345 1.00 89.00 90 GLY A O 1
ATOM 671 N N . PRO A 1 91 ? -9.407 14.821 26.929 1.00 88.06 91 PRO A N 1
ATOM 672 C CA . PRO A 1 91 ? -8.880 13.940 25.883 1.00 88.06 91 PRO A CA 1
ATOM 673 C C . PRO A 1 91 ? -8.665 12.503 26.378 1.00 88.06 91 PRO A C 1
ATOM 675 O O . PRO A 1 91 ? -9.054 11.543 25.715 1.00 88.06 91 PRO A O 1
ATOM 678 N N . VAL A 1 92 ? -8.143 12.327 27.596 1.00 87.94 92 VAL A N 1
ATOM 679 C CA . VAL A 1 92 ? -7.946 10.993 28.193 1.00 87.94 92 VAL A CA 1
ATOM 680 C C . VAL A 1 92 ? -9.284 10.278 28.385 1.00 87.94 92 VAL A C 1
ATOM 682 O O . VAL A 1 92 ? -9.423 9.099 28.057 1.00 87.94 92 VAL A O 1
ATOM 685 N N . ARG A 1 93 ? -10.305 11.001 28.863 1.00 88.62 93 ARG A N 1
ATOM 686 C CA . ARG A 1 93 ? -11.650 10.445 29.040 1.00 88.62 93 ARG A CA 1
ATOM 687 C C . ARG A 1 93 ? -12.249 10.026 27.700 1.00 8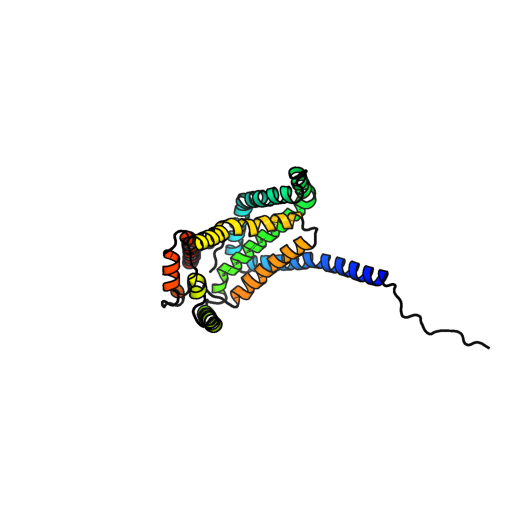8.62 93 ARG A C 1
ATOM 689 O O . ARG A 1 93 ? -12.875 8.970 27.645 1.00 88.62 93 ARG A O 1
ATOM 696 N N . PHE A 1 94 ? -12.041 10.807 26.641 1.00 86.75 94 PHE A N 1
ATOM 697 C CA . PHE A 1 94 ? -12.481 10.463 25.290 1.00 86.75 94 PHE A CA 1
ATOM 698 C C . PHE A 1 94 ? -11.855 9.148 24.803 1.00 86.75 94 PHE A C 1
ATOM 700 O O . PHE A 1 94 ? -12.588 8.244 24.397 1.00 86.75 94 PHE A O 1
ATOM 707 N N . VAL A 1 95 ? -10.531 8.992 24.920 1.00 86.75 95 VAL A N 1
ATOM 708 C CA . VAL A 1 95 ? -9.829 7.763 24.503 1.00 86.75 95 VAL A CA 1
ATOM 709 C C . VAL A 1 95 ? -10.313 6.554 25.304 1.00 86.75 95 VAL A C 1
ATOM 711 O O . VAL A 1 95 ? -10.725 5.552 24.721 1.00 86.75 95 VAL A O 1
ATOM 714 N N . VAL A 1 96 ? -10.346 6.656 26.637 1.00 88.19 96 VAL A N 1
ATOM 715 C CA . VAL A 1 96 ? -10.778 5.552 27.513 1.00 88.19 96 VAL A CA 1
ATOM 716 C C . VAL A 1 96 ? -12.227 5.155 27.234 1.00 88.19 96 VAL A C 1
ATOM 718 O O . VAL A 1 96 ? -12.541 3.967 27.169 1.00 88.19 96 VAL A O 1
ATOM 721 N N . THR A 1 97 ? -13.118 6.129 27.040 1.00 87.69 97 THR A N 1
ATOM 722 C CA . THR A 1 97 ? -14.532 5.856 26.742 1.00 87.69 97 THR A CA 1
ATOM 723 C C . THR A 1 97 ? -14.684 5.200 25.372 1.00 87.69 97 THR A C 1
ATOM 725 O O . THR A 1 97 ? -15.444 4.242 25.243 1.00 87.69 97 THR A O 1
ATOM 728 N N . SER A 1 98 ? -13.927 5.650 24.368 1.00 85.94 98 SER A N 1
ATOM 729 C CA . SER A 1 98 ? -13.947 5.080 23.014 1.00 85.94 98 SER A CA 1
ATOM 730 C C . SER A 1 98 ? -13.480 3.624 23.006 1.00 85.94 98 SER A C 1
ATOM 732 O O . SER A 1 98 ? -14.153 2.764 22.443 1.00 85.94 98 SER A O 1
ATOM 734 N N . ILE A 1 99 ? -12.381 3.320 23.705 1.00 88.06 99 ILE A N 1
ATOM 735 C CA . ILE A 1 99 ? -11.866 1.949 23.824 1.00 88.06 99 ILE A CA 1
ATOM 736 C C . ILE A 1 99 ? -12.844 1.067 24.605 1.00 88.06 99 ILE A C 1
ATOM 738 O O . ILE A 1 99 ? -13.138 -0.045 24.179 1.00 88.06 99 ILE A O 1
ATOM 742 N N . ARG A 1 100 ? -13.397 1.541 25.727 1.00 88.69 100 ARG A N 1
ATOM 743 C CA . ARG A 1 100 ? -14.336 0.735 26.529 1.00 88.69 100 ARG A CA 1
ATOM 744 C C . ARG A 1 100 ? -15.648 0.445 25.807 1.00 88.69 100 ARG A C 1
ATOM 746 O O . ARG A 1 100 ? -16.199 -0.635 25.976 1.00 88.69 100 ARG A O 1
ATOM 753 N N . SER A 1 101 ? -16.150 1.396 25.025 1.00 88.31 101 SER A N 1
ATOM 754 C CA . SER A 1 101 ? -17.428 1.247 24.321 1.00 88.31 101 SER A CA 1
ATOM 755 C C . SER A 1 101 ? -17.307 0.469 23.011 1.00 88.31 101 SER A C 1
ATOM 757 O O . SER A 1 101 ? -18.207 -0.300 22.683 1.00 88.31 101 SER A O 1
ATOM 759 N N . ASN A 1 102 ? -16.204 0.636 22.272 1.00 89.81 102 ASN A N 1
ATOM 760 C CA . ASN A 1 102 ? -16.065 0.102 20.914 1.00 89.81 102 ASN A CA 1
ATOM 761 C C . ASN A 1 102 ? -14.834 -0.792 20.704 1.00 89.81 102 ASN A C 1
ATOM 763 O O . ASN A 1 102 ? -14.638 -1.287 19.598 1.00 89.81 102 ASN A O 1
ATOM 767 N N . GLY A 1 103 ? -14.019 -1.046 21.731 1.00 87.31 103 GLY A N 1
ATOM 768 C CA . GLY A 1 103 ? -12.732 -1.739 21.602 1.00 87.31 103 GLY A CA 1
ATOM 769 C C . GLY A 1 103 ? -12.825 -3.131 20.980 1.00 87.31 103 GLY A C 1
ATOM 770 O O . GLY A 1 103 ? -12.021 -3.458 20.114 1.00 87.31 103 GLY A O 1
ATOM 771 N N . LEU A 1 104 ? -13.842 -3.925 21.334 1.00 89.19 104 LEU A N 1
ATOM 772 C CA . LEU A 1 104 ? -14.044 -5.252 20.737 1.00 89.19 104 LEU A CA 1
ATOM 773 C C . LEU A 1 104 ? -14.337 -5.163 19.231 1.00 89.19 104 LEU A C 1
ATOM 775 O O . LEU A 1 104 ? -13.753 -5.890 18.431 1.00 89.19 104 LEU A O 1
ATOM 779 N N . ARG A 1 105 ? -15.210 -4.230 18.834 1.00 89.25 105 ARG A N 1
ATOM 780 C CA . ARG A 1 105 ? -15.529 -3.982 17.422 1.00 89.25 105 ARG A CA 1
ATOM 781 C C . ARG A 1 105 ? -14.306 -3.473 16.670 1.00 89.25 105 ARG A C 1
ATOM 783 O O . ARG A 1 105 ? -14.031 -3.946 15.572 1.00 89.25 105 ARG A O 1
ATOM 790 N N . ALA A 1 106 ? -13.577 -2.537 17.268 1.00 90.56 106 ALA A N 1
ATOM 791 C CA . ALA A 1 106 ? -12.371 -1.986 16.679 1.00 90.56 106 ALA A CA 1
ATOM 792 C C . ALA A 1 106 ? -11.311 -3.074 16.479 1.00 90.56 106 ALA A C 1
ATOM 794 O O . ALA A 1 106 ? -10.739 -3.164 15.399 1.00 90.56 106 ALA A O 1
ATOM 795 N N . SER A 1 107 ? -11.119 -3.952 17.469 1.00 89.62 107 SER A N 1
ATOM 796 C CA . SER A 1 107 ? -10.223 -5.103 17.353 1.00 89.62 107 SER A CA 1
ATOM 797 C C . SER A 1 107 ? -10.626 -6.006 16.192 1.00 89.62 107 SER A C 1
ATOM 799 O O . SER A 1 107 ? -9.768 -6.374 15.402 1.00 89.62 107 SER A O 1
ATOM 801 N N . PHE A 1 108 ? -11.915 -6.324 16.044 1.00 91.62 108 PHE A N 1
ATOM 802 C CA . PHE A 1 108 ? -12.389 -7.140 14.925 1.00 91.62 108 PHE A CA 1
ATOM 803 C C . PHE A 1 108 ? -12.109 -6.484 13.563 1.00 91.62 108 PHE A C 1
ATOM 805 O O . PHE A 1 108 ? -11.584 -7.135 12.661 1.00 91.62 108 PHE A O 1
ATOM 812 N N . VAL A 1 109 ? -12.404 -5.186 13.422 1.00 91.75 109 VAL A N 1
ATOM 813 C CA . VAL A 1 109 ? -12.148 -4.423 12.186 1.00 91.75 109 VAL A CA 1
ATOM 814 C C . VAL A 1 109 ? -10.654 -4.378 11.863 1.00 91.75 109 VAL A C 1
ATOM 816 O O . VAL A 1 109 ? -10.273 -4.637 10.725 1.00 91.75 109 VAL A O 1
ATOM 819 N N . VAL A 1 110 ? -9.803 -4.094 12.851 1.00 91.31 110 VAL A N 1
ATOM 820 C CA . VAL A 1 110 ? -8.345 -4.032 12.671 1.00 91.31 110 VAL A CA 1
ATOM 821 C C . VAL A 1 110 ? -7.776 -5.403 12.307 1.00 91.31 110 VAL A C 1
ATOM 823 O O . VAL A 1 110 ? -6.948 -5.492 11.405 1.00 91.31 110 VAL A O 1
ATOM 826 N N . THR A 1 111 ? -8.238 -6.485 12.941 1.00 91.31 111 THR A N 1
ATOM 827 C CA . THR A 1 111 ? -7.822 -7.846 12.575 1.00 91.31 111 THR A CA 1
ATOM 828 C C . THR A 1 111 ? -8.220 -8.175 11.137 1.00 91.31 111 THR A C 1
ATOM 830 O O . THR A 1 111 ? -7.378 -8.635 10.370 1.00 91.31 111 THR A O 1
ATOM 833 N N . MET A 1 112 ? -9.463 -7.887 10.736 1.00 93.06 112 MET A N 1
ATOM 834 C CA . MET A 1 112 ? -9.910 -8.094 9.353 1.00 93.06 112 MET A CA 1
ATOM 835 C C . MET A 1 112 ? -9.106 -7.264 8.353 1.00 93.06 112 MET A C 1
ATOM 837 O O . MET A 1 112 ? -8.744 -7.770 7.291 1.00 93.06 112 MET A O 1
ATOM 841 N N . PHE A 1 113 ? -8.777 -6.021 8.703 1.00 93.00 113 PHE A N 1
ATOM 842 C CA . PHE A 1 113 ? -7.912 -5.171 7.896 1.00 93.00 113 PHE A CA 1
ATOM 843 C C . PHE A 1 113 ? -6.517 -5.785 7.719 1.00 93.00 113 PHE A C 1
ATOM 845 O O . PHE A 1 113 ? -6.055 -5.889 6.589 1.00 93.00 113 PHE A O 1
ATOM 852 N N . MET A 1 114 ? -5.877 -6.276 8.787 1.00 92.75 114 MET A N 1
ATOM 853 C CA . MET A 1 114 ? -4.548 -6.901 8.692 1.00 92.75 114 MET A CA 1
ATOM 854 C C . MET A 1 114 ? -4.550 -8.192 7.873 1.00 92.75 114 MET A C 1
ATOM 856 O O . MET A 1 114 ? -3.647 -8.408 7.070 1.00 92.75 114 MET A O 1
ATOM 860 N N . LEU A 1 115 ? -5.569 -9.039 8.038 1.00 95.31 115 LEU A N 1
ATOM 861 C CA . LEU A 1 115 ? -5.703 -10.263 7.243 1.00 95.31 115 LEU A CA 1
ATOM 862 C C . LEU A 1 115 ? -5.950 -9.953 5.762 1.00 95.31 115 LEU A C 1
ATOM 864 O O . LEU A 1 115 ? -5.405 -10.637 4.896 1.00 95.31 115 LEU A O 1
ATOM 868 N N . SER A 1 116 ? -6.728 -8.905 5.475 1.00 95.69 116 SER A N 1
ATOM 869 C CA . SER A 1 116 ? -6.960 -8.424 4.108 1.00 95.69 116 SER A CA 1
ATOM 870 C C . SER A 1 116 ? -5.701 -7.791 3.516 1.00 95.69 116 SER A C 1
ATOM 872 O O . SER A 1 116 ? -5.420 -7.997 2.344 1.00 95.69 116 SER A O 1
ATOM 874 N N . LEU A 1 117 ? -4.905 -7.075 4.315 1.00 94.25 117 LEU A N 1
ATOM 875 C CA . LEU A 1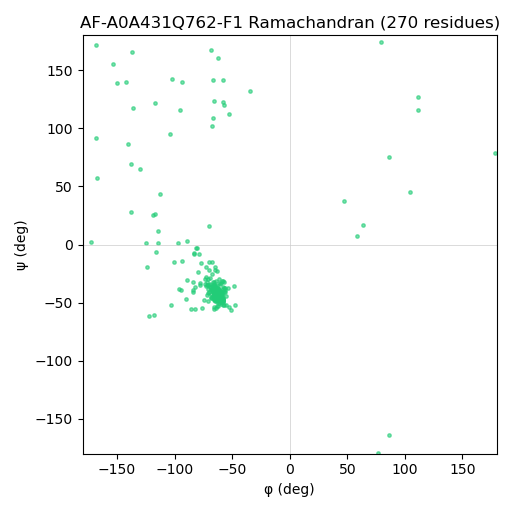 117 ? -3.630 -6.497 3.887 1.00 94.25 117 LEU A CA 1
ATOM 876 C C . LEU A 1 117 ? -2.587 -7.583 3.582 1.00 94.25 117 LEU A C 1
ATOM 878 O O . LEU A 1 117 ? -1.856 -7.482 2.602 1.00 94.25 117 LEU A O 1
ATOM 882 N N . ALA A 1 118 ? -2.563 -8.662 4.367 1.00 95.81 118 ALA A N 1
ATOM 883 C CA . ALA A 1 118 ? -1.752 -9.836 4.059 1.00 95.81 118 ALA A CA 1
ATOM 884 C C . ALA A 1 118 ? -2.177 -10.494 2.736 1.00 95.81 118 ALA A C 1
ATOM 886 O O . ALA A 1 118 ? -1.320 -10.870 1.935 1.00 95.81 118 ALA A O 1
ATOM 887 N N . ALA A 1 119 ? -3.487 -10.593 2.482 1.00 96.94 119 ALA A N 1
ATOM 888 C CA . ALA A 1 119 ? -4.019 -11.124 1.228 1.00 96.94 119 ALA A CA 1
ATOM 889 C C . ALA A 1 119 ? -3.636 -10.215 0.055 1.00 96.94 119 ALA A C 1
ATOM 891 O O . ALA A 1 119 ? -3.121 -10.696 -0.945 1.00 96.94 119 ALA A O 1
ATOM 892 N N . PHE A 1 120 ? -3.781 -8.903 0.228 1.00 96.12 120 PHE A N 1
ATOM 893 C CA . PHE A 1 120 ? -3.384 -7.886 -0.739 1.00 96.12 120 PHE A CA 1
ATOM 894 C C . PHE A 1 120 ? -1.935 -8.021 -1.188 1.00 96.12 120 PHE A C 1
ATOM 896 O O . PHE A 1 120 ? -1.673 -8.161 -2.381 1.00 96.12 120 PHE A O 1
ATOM 903 N N . THR A 1 121 ? -0.997 -8.069 -0.244 1.00 94.88 121 THR A N 1
ATOM 904 C CA . THR A 1 121 ? 0.422 -8.233 -0.578 1.00 94.88 121 THR A CA 1
ATOM 905 C C . THR A 1 121 ? 0.694 -9.597 -1.208 1.00 94.88 121 THR A C 1
ATOM 907 O O . THR A 1 121 ? 1.493 -9.694 -2.132 1.00 94.88 121 THR A O 1
ATOM 910 N N . THR A 1 122 ? -0.018 -10.645 -0.780 1.00 96.56 122 THR A N 1
ATOM 911 C CA . THR A 1 122 ? 0.085 -11.982 -1.388 1.00 96.56 122 THR A CA 1
ATOM 912 C C . THR A 1 122 ? -0.314 -11.969 -2.857 1.00 96.56 122 THR A C 1
ATOM 914 O O . THR A 1 122 ? 0.426 -12.494 -3.685 1.00 96.56 122 THR A O 1
ATOM 917 N N . TYR A 1 123 ? -1.449 -11.353 -3.194 1.00 96.31 123 TYR A N 1
ATOM 918 C CA . TYR A 1 123 ? -1.855 -11.213 -4.588 1.00 96.31 123 TYR A CA 1
ATOM 919 C C . TYR A 1 123 ? -0.845 -10.378 -5.365 1.00 96.31 123 TYR A C 1
ATOM 921 O O . TYR A 1 123 ? -0.430 -10.804 -6.435 1.00 96.31 123 TYR A O 1
ATOM 929 N N . LYS A 1 124 ? -0.402 -9.243 -4.806 1.00 94.44 124 LYS A N 1
ATOM 930 C CA . LYS A 1 124 ? 0.532 -8.337 -5.481 1.00 94.44 124 LYS A CA 1
ATOM 931 C C . LYS A 1 124 ? 1.840 -9.033 -5.869 1.00 94.44 124 LYS A C 1
ATOM 933 O O . LYS A 1 124 ? 2.248 -8.965 -7.019 1.00 94.44 124 LYS A O 1
ATOM 938 N N . VAL A 1 125 ? 2.459 -9.755 -4.932 1.00 94.19 125 VAL A N 1
ATOM 939 C CA . VAL A 1 125 ? 3.696 -10.521 -5.176 1.00 94.19 125 VAL A CA 1
ATOM 940 C C . VAL A 1 125 ? 3.520 -11.554 -6.292 1.00 94.19 125 VAL A C 1
ATOM 942 O O . VAL A 1 125 ? 4.465 -11.834 -7.020 1.00 94.19 125 VAL A O 1
ATOM 945 N N . ASN A 1 126 ? 2.314 -12.103 -6.441 1.00 94.81 126 ASN A N 1
ATOM 946 C CA . ASN A 1 126 ? 2.019 -13.161 -7.399 1.00 94.81 126 ASN A CA 1
ATOM 947 C C . ASN A 1 126 ? 1.404 -12.671 -8.718 1.00 94.81 126 ASN A C 1
ATOM 949 O O . ASN A 1 126 ? 1.138 -13.508 -9.576 1.00 94.81 126 ASN A O 1
ATOM 953 N N . ILE A 1 127 ? 1.206 -11.363 -8.926 1.00 95.75 127 ILE A N 1
ATOM 954 C CA . ILE A 1 127 ? 0.741 -10.811 -10.213 1.00 95.75 127 ILE A CA 1
ATOM 955 C C . ILE A 1 127 ? 1.534 -11.376 -11.407 1.00 95.75 127 ILE A C 1
ATOM 957 O O . ILE A 1 127 ? 0.894 -11.935 -12.301 1.00 95.75 127 ILE A O 1
ATOM 961 N N . PRO A 1 128 ? 2.885 -11.335 -11.425 1.00 94.62 128 PRO A N 1
ATOM 962 C CA . PRO A 1 128 ? 3.665 -11.833 -12.562 1.00 94.62 128 PRO A CA 1
ATOM 963 C C . PRO A 1 128 ? 3.542 -13.347 -12.790 1.00 94.62 128 PRO A C 1
ATOM 965 O O . PRO A 1 128 ? 3.782 -13.812 -13.901 1.00 94.62 128 PRO A O 1
ATOM 968 N N . ASN A 1 129 ? 3.106 -14.114 -11.782 1.00 94.12 129 ASN A N 1
ATOM 969 C CA . ASN A 1 129 ? 2.821 -15.547 -11.920 1.00 94.12 129 ASN A CA 1
ATOM 970 C C . ASN A 1 129 ? 1.483 -15.818 -12.634 1.00 94.12 129 ASN A C 1
ATOM 972 O O . ASN A 1 129 ? 1.231 -16.945 -13.056 1.00 94.12 129 ASN A O 1
ATOM 976 N N . ILE A 1 130 ? 0.616 -14.806 -12.747 1.00 95.19 130 ILE A N 1
ATOM 977 C CA . ILE A 1 130 ? -0.682 -14.879 -13.433 1.00 95.19 130 ILE A CA 1
ATOM 978 C C . ILE A 1 130 ? -0.586 -14.201 -14.802 1.00 95.19 130 ILE A C 1
ATOM 980 O O . ILE A 1 130 ? -0.979 -14.784 -15.810 1.00 95.19 130 ILE A O 1
ATOM 984 N N . ILE A 1 131 ? -0.089 -12.960 -14.828 1.00 95.69 131 ILE A N 1
ATOM 985 C CA . ILE A 1 131 ? 0.036 -12.128 -16.023 1.00 95.69 131 ILE A CA 1
ATOM 986 C C . ILE A 1 131 ? 1.420 -11.460 -16.002 1.00 95.69 131 ILE A C 1
ATOM 988 O O . ILE A 1 131 ? 1.683 -10.665 -15.093 1.00 95.69 131 ILE A O 1
ATOM 992 N N . PRO A 1 132 ? 2.299 -11.742 -16.986 1.00 95.25 132 PRO A N 1
ATOM 993 C CA . PRO A 1 132 ? 3.621 -11.125 -17.045 1.00 95.25 132 PRO A CA 1
ATOM 994 C C . PRO A 1 132 ? 3.504 -9.607 -17.208 1.00 95.25 132 PRO A C 1
ATOM 996 O O . PRO A 1 132 ? 2.477 -9.102 -17.654 1.00 95.25 132 PRO A O 1
ATOM 999 N N . PHE A 1 133 ? 4.563 -8.875 -16.879 1.00 96.19 133 PHE A N 1
ATOM 1000 C CA . PHE A 1 133 ? 4.603 -7.428 -17.069 1.00 96.19 133 PHE A CA 1
ATOM 1001 C C . PHE A 1 133 ? 4.600 -7.089 -18.564 1.00 96.19 133 PHE A C 1
ATOM 1003 O O . PHE A 1 133 ? 5.602 -7.266 -19.253 1.00 96.19 133 PHE A O 1
ATOM 1010 N N . TYR A 1 134 ? 3.441 -6.679 -19.079 1.00 96.06 134 TYR A N 1
ATOM 1011 C CA . TYR A 1 134 ? 3.228 -6.432 -20.509 1.00 96.06 134 TYR A CA 1
ATOM 1012 C C . TYR A 1 134 ? 2.732 -5.013 -20.794 1.00 96.06 134 TYR A C 1
ATOM 1014 O O . TYR A 1 134 ? 2.817 -4.547 -21.929 1.00 96.06 134 TYR A O 1
ATOM 1022 N N . CYS A 1 135 ? 2.178 -4.326 -19.790 1.00 97.31 135 CYS A N 1
ATOM 1023 C CA . CYS A 1 135 ? 1.559 -3.019 -19.982 1.00 97.31 135 CYS A CA 1
ATOM 1024 C C . CYS A 1 135 ? 2.563 -1.860 -19.968 1.00 97.31 135 CYS A C 1
ATOM 1026 O O . CYS A 1 135 ? 2.163 -0.740 -20.276 1.00 97.31 135 CYS A O 1
ATOM 1028 N N . ASP A 1 136 ? 3.832 -2.096 -19.628 1.00 97.25 136 ASP A N 1
ATOM 1029 C CA . ASP A 1 136 ? 4.835 -1.044 -19.438 1.00 97.25 136 ASP A CA 1
ATOM 1030 C C . ASP A 1 136 ? 4.996 -0.126 -20.658 1.00 97.25 136 ASP A C 1
ATOM 1032 O O . ASP A 1 136 ? 4.868 1.091 -20.522 1.00 97.25 136 ASP A O 1
ATOM 1036 N N . GLU A 1 137 ? 5.219 -0.686 -21.851 1.00 96.19 137 GLU A N 1
ATOM 1037 C CA . GLU A 1 137 ? 5.409 0.099 -23.083 1.00 96.19 137 GLU A CA 1
ATOM 1038 C C . GLU A 1 137 ? 4.145 0.898 -23.436 1.00 96.19 137 GLU A C 1
ATOM 1040 O O . GLU A 1 137 ? 4.203 2.114 -23.612 1.00 96.19 137 GLU A O 1
ATOM 1045 N N . ALA A 1 138 ? 2.976 0.249 -23.416 1.00 96.94 138 ALA A N 1
ATOM 1046 C CA . ALA A 1 138 ? 1.702 0.895 -23.730 1.00 96.94 138 ALA A CA 1
ATOM 1047 C C . ALA A 1 138 ? 1.341 2.025 -22.746 1.00 96.94 138 ALA A C 1
ATOM 1049 O O . ALA A 1 138 ? 0.802 3.055 -23.155 1.00 96.94 138 ALA A O 1
ATOM 1050 N N . LEU A 1 139 ? 1.625 1.855 -21.449 1.00 96.50 139 LEU A N 1
ATOM 1051 C CA . LEU A 1 139 ? 1.391 2.888 -20.436 1.00 96.50 139 LEU A CA 1
ATOM 1052 C C . LEU A 1 139 ? 2.368 4.057 -20.581 1.00 96.50 139 LEU A C 1
ATOM 1054 O O . LEU A 1 139 ? 1.965 5.211 -20.412 1.00 96.50 139 LEU A O 1
ATOM 1058 N N . ALA A 1 140 ? 3.629 3.776 -20.907 1.00 96.06 140 ALA A N 1
ATOM 1059 C CA . ALA A 1 140 ? 4.632 4.803 -21.148 1.00 96.06 140 ALA A CA 1
ATOM 1060 C C . ALA A 1 140 ? 4.288 5.640 -22.395 1.00 96.06 140 ALA A C 1
ATOM 1062 O O . ALA A 1 140 ? 4.284 6.872 -22.326 1.00 96.06 140 ALA A O 1
ATOM 1063 N N . ASP A 1 141 ? 3.886 4.984 -23.487 1.00 96.62 141 ASP A N 1
ATOM 1064 C CA . ASP A 1 141 ? 3.459 5.635 -24.729 1.00 96.62 141 ASP A CA 1
ATOM 1065 C C . ASP A 1 141 ? 2.185 6.456 -24.537 1.00 96.62 141 ASP A C 1
ATOM 1067 O O . ASP A 1 141 ? 2.094 7.591 -25.005 1.00 96.62 141 ASP A O 1
ATOM 1071 N N . LEU A 1 142 ? 1.206 5.927 -23.795 1.00 96.88 142 LEU A N 1
ATOM 1072 C CA . LEU A 1 142 ? 0.002 6.675 -23.440 1.00 96.88 142 LEU A CA 1
ATOM 1073 C C . LEU A 1 142 ? 0.345 7.917 -22.607 1.00 96.88 142 LEU A C 1
ATOM 1075 O O . LEU A 1 142 ? -0.225 8.987 -22.823 1.00 96.88 142 LEU A O 1
ATOM 1079 N N . GLY A 1 143 ? 1.281 7.788 -21.665 1.00 95.19 143 GLY A N 1
ATOM 1080 C CA . GLY A 1 143 ? 1.769 8.905 -20.864 1.00 95.19 143 GLY A CA 1
ATOM 1081 C C . GLY A 1 143 ? 2.347 10.021 -21.733 1.00 95.19 143 GLY A C 1
ATOM 1082 O O . GLY A 1 143 ? 1.967 11.182 -21.563 1.00 95.19 143 GLY A O 1
ATOM 1083 N N . GLU A 1 144 ? 3.209 9.664 -22.683 1.00 95.88 144 GLU A N 1
ATOM 1084 C CA . GLU A 1 144 ? 3.808 10.597 -23.640 1.00 95.88 144 GLU A CA 1
ATOM 1085 C C . GLU A 1 144 ? 2.781 11.209 -24.590 1.00 95.88 144 GLU A C 1
ATOM 1087 O O . GLU A 1 144 ? 2.805 12.418 -24.809 1.00 95.88 144 GLU A O 1
ATOM 1092 N N . LEU A 1 145 ? 1.831 10.416 -25.088 1.00 97.19 145 LEU A N 1
ATOM 1093 C CA . LEU A 1 145 ? 0.753 10.891 -25.953 1.00 97.19 145 LEU A CA 1
ATOM 1094 C C . LEU A 1 145 ? -0.107 11.958 -25.262 1.00 97.19 145 LEU A C 1
ATOM 1096 O O . LEU A 1 145 ? -0.463 12.959 -25.878 1.00 97.19 145 LEU A O 1
ATOM 1100 N N . LEU A 1 146 ? -0.440 11.757 -23.984 1.00 97.12 146 LEU A N 1
ATOM 1101 C CA . LEU A 1 146 ? -1.285 12.682 -23.221 1.00 97.12 146 LEU A CA 1
ATOM 1102 C C . LEU A 1 146 ? -0.574 13.991 -22.853 1.00 97.12 146 LEU A C 1
ATOM 1104 O O . LEU A 1 146 ? -1.234 15.013 -22.677 1.00 97.12 146 LEU A O 1
ATOM 1108 N N . HIS A 1 147 ? 0.753 13.962 -22.720 1.00 95.31 147 HIS A N 1
ATOM 1109 C CA . HIS A 1 147 ? 1.547 15.086 -22.215 1.00 95.31 147 HIS A CA 1
ATOM 1110 C C . HIS A 1 147 ? 2.489 15.693 -23.265 1.00 95.31 147 HIS A C 1
ATOM 1112 O O . HIS A 1 147 ? 3.235 16.621 -22.951 1.00 95.31 147 HIS A O 1
ATOM 1118 N N . SER A 1 148 ? 2.467 15.172 -24.496 1.00 94.94 148 SER A N 1
ATOM 1119 C CA . SER A 1 148 ? 3.371 15.495 -25.614 1.00 94.94 148 SER A CA 1
ATOM 1120 C C . SER A 1 148 ? 4.866 15.261 -25.336 1.00 94.94 148 SER A C 1
ATOM 1122 O O . SER A 1 148 ? 5.710 15.656 -26.138 1.00 94.94 148 SER A O 1
ATOM 1124 N N . GLN A 1 149 ? 5.201 14.661 -24.194 1.00 94.25 149 GLN A N 1
ATOM 1125 C CA . GLN A 1 149 ? 6.547 14.297 -23.753 1.00 94.25 149 GLN A CA 1
ATOM 1126 C C . GLN A 1 149 ? 6.463 13.375 -22.532 1.00 94.25 149 GLN A C 1
ATOM 1128 O O . GLN A 1 149 ? 5.396 13.221 -21.935 1.00 94.25 149 GLN A O 1
ATOM 1133 N N . ALA A 1 150 ? 7.599 12.811 -22.114 1.00 94.00 150 ALA A N 1
ATOM 1134 C CA . ALA A 1 150 ? 7.665 11.944 -20.943 1.00 94.00 150 ALA A CA 1
ATOM 1135 C C . ALA A 1 150 ? 7.136 12.668 -19.680 1.00 94.00 150 ALA A C 1
ATOM 1137 O O . ALA A 1 150 ? 7.712 13.687 -19.282 1.00 94.00 150 ALA A O 1
ATOM 1138 N N . PRO A 1 151 ? 6.075 12.163 -19.012 1.00 93.69 151 PRO A N 1
ATOM 1139 C CA . PRO A 1 151 ? 5.416 12.882 -17.914 1.00 93.69 151 PRO A CA 1
ATOM 1140 C C . PRO A 1 151 ? 6.334 13.212 -16.735 1.00 93.69 151 PRO A C 1
ATOM 1142 O O . PRO A 1 151 ? 6.172 14.242 -16.084 1.00 93.69 151 PRO A O 1
ATOM 1145 N N . TRP A 1 152 ? 7.335 12.372 -16.470 1.00 92.31 152 TRP A N 1
ATOM 1146 C CA . TRP A 1 152 ? 8.291 12.616 -15.393 1.00 92.31 152 TRP A CA 1
ATOM 1147 C C . TRP A 1 152 ? 9.131 13.881 -15.640 1.00 92.31 152 TRP A C 1
ATOM 1149 O O . TRP A 1 152 ? 9.434 14.594 -14.686 1.00 92.31 152 TRP A O 1
ATOM 1159 N N . ARG A 1 153 ? 9.422 14.240 -16.901 1.00 94.00 153 ARG A N 1
ATOM 1160 C CA . ARG A 1 153 ? 10.137 15.487 -17.229 1.00 94.00 153 ARG A CA 1
ATOM 1161 C C . ARG A 1 153 ? 9.327 16.726 -16.856 1.00 94.00 153 ARG A C 1
ATOM 1163 O O . ARG A 1 153 ? 9.904 17.707 -16.405 1.00 94.00 153 ARG A O 1
ATOM 1170 N N . LEU A 1 154 ? 7.997 16.679 -16.991 1.00 92.44 154 LEU A N 1
ATOM 1171 C CA . LEU A 1 154 ? 7.119 17.775 -16.559 1.00 92.44 154 LEU A CA 1
ATOM 1172 C C . LEU A 1 154 ? 7.185 17.987 -15.047 1.00 92.44 154 LEU A C 1
ATOM 1174 O O . LEU A 1 154 ? 7.262 19.122 -14.585 1.00 92.44 154 LEU A O 1
ATOM 1178 N N . VAL A 1 155 ? 7.158 16.895 -14.282 1.00 88.00 155 VAL A N 1
ATOM 1179 C CA . VAL A 1 155 ? 7.194 16.952 -12.816 1.00 88.00 155 VAL A CA 1
ATOM 1180 C C . VAL A 1 155 ? 8.559 17.441 -12.328 1.00 88.00 155 VAL A C 1
ATOM 1182 O O . VAL A 1 155 ? 8.624 18.305 -11.456 1.00 88.00 155 VAL A O 1
ATOM 1185 N N . HIS A 1 156 ? 9.645 16.957 -12.935 1.00 89.31 156 HIS A N 1
ATOM 1186 C CA . HIS A 1 156 ? 11.007 17.351 -12.571 1.00 89.31 156 HIS A CA 1
ATOM 1187 C C . HIS A 1 156 ? 11.454 18.701 -13.167 1.00 89.31 156 HIS A C 1
ATOM 1189 O O . HIS A 1 156 ? 12.519 19.201 -12.811 1.00 89.31 156 HIS A O 1
ATOM 1195 N N . ALA A 1 157 ? 10.636 19.362 -13.996 1.00 88.94 157 ALA A N 1
ATOM 1196 C CA . ALA A 1 157 ? 10.925 20.717 -14.481 1.00 88.94 157 ALA A CA 1
ATOM 1197 C C . ALA A 1 157 ? 10.970 21.768 -13.351 1.00 88.94 157 ALA A C 1
ATOM 1199 O O . ALA A 1 157 ? 11.599 22.813 -13.505 1.00 88.94 157 ALA A O 1
ATOM 1200 N N . PHE A 1 158 ? 10.324 21.487 -12.213 1.00 86.31 158 PHE A N 1
ATOM 1201 C CA . PHE A 1 158 ? 10.288 22.350 -11.025 1.00 86.31 158 PHE A CA 1
ATOM 1202 C C . PHE A 1 158 ? 10.940 21.685 -9.803 1.00 86.31 158 PHE A C 1
ATOM 1204 O O . PHE A 1 158 ? 10.569 21.968 -8.660 1.00 86.31 158 PHE A O 1
ATOM 1211 N N . ASP A 1 159 ? 11.880 20.766 -10.035 1.00 84.38 159 ASP A N 1
ATOM 1212 C CA . ASP A 1 159 ? 12.490 19.980 -8.966 1.00 84.38 159 ASP A CA 1
ATOM 1213 C C . ASP A 1 159 ? 13.335 20.848 -8.017 1.00 84.38 159 ASP A C 1
ATOM 1215 O O . ASP A 1 159 ? 14.033 21.780 -8.423 1.00 84.38 159 ASP A O 1
ATOM 1219 N N . SER A 1 160 ? 13.273 20.545 -6.723 1.00 89.19 160 SER A N 1
ATOM 1220 C CA . SER A 1 160 ? 14.010 21.263 -5.681 1.00 89.19 160 SER A CA 1
ATOM 1221 C C . SER A 1 160 ? 14.268 20.364 -4.479 1.00 89.19 160 SER A C 1
ATOM 1223 O O . SER A 1 160 ? 13.491 19.454 -4.195 1.00 89.19 160 SER A O 1
ATOM 1225 N N . ASP A 1 161 ? 15.317 20.662 -3.707 1.00 89.12 161 ASP A N 1
ATOM 1226 C CA . ASP A 1 161 ? 15.631 19.889 -2.497 1.00 89.12 161 ASP A CA 1
ATOM 1227 C C . ASP A 1 161 ? 14.477 19.915 -1.480 1.00 89.12 161 ASP A C 1
ATOM 1229 O O . ASP A 1 161 ? 14.225 18.923 -0.800 1.00 89.12 161 ASP A O 1
ATOM 1233 N N . ILE A 1 162 ? 13.731 21.025 -1.413 1.00 90.44 162 ILE A N 1
ATOM 1234 C CA . ILE A 1 162 ? 12.554 21.161 -0.544 1.00 90.44 162 ILE A CA 1
ATOM 1235 C C . ILE A 1 162 ? 11.434 20.228 -1.007 1.00 90.44 162 ILE A C 1
ATOM 1237 O O . ILE A 1 162 ? 10.816 19.565 -0.175 1.00 90.44 162 ILE A O 1
ATOM 1241 N N . LEU A 1 163 ? 11.174 20.160 -2.316 1.00 89.44 163 LEU A N 1
ATOM 1242 C CA . LEU A 1 163 ? 10.154 19.274 -2.870 1.00 89.44 163 LEU A CA 1
ATOM 1243 C C . LEU A 1 163 ? 10.531 17.805 -2.648 1.00 89.44 163 LEU A C 1
ATOM 1245 O O . LEU A 1 163 ? 9.707 17.040 -2.148 1.00 89.44 163 LEU A O 1
ATOM 1249 N N . ALA A 1 164 ? 11.783 17.437 -2.927 1.00 89.75 164 ALA A N 1
ATOM 1250 C CA . ALA A 1 164 ? 12.309 16.097 -2.677 1.00 89.75 164 ALA A CA 1
ATOM 1251 C C . ALA A 1 164 ? 12.183 15.711 -1.193 1.00 89.75 164 ALA A C 1
ATOM 1253 O O . ALA A 1 164 ? 11.663 14.644 -0.867 1.00 89.75 164 ALA A O 1
ATOM 1254 N N . MET A 1 165 ? 12.567 16.606 -0.275 1.00 90.62 165 MET A N 1
ATOM 1255 C CA . MET A 1 165 ? 12.397 16.404 1.166 1.00 90.62 165 MET A CA 1
ATOM 1256 C C . MET A 1 165 ? 10.922 16.238 1.555 1.00 90.62 165 MET A C 1
ATOM 1258 O O . MET A 1 165 ? 10.593 15.342 2.332 1.00 90.62 165 MET A O 1
ATOM 1262 N N . ALA A 1 166 ? 10.026 17.074 1.024 1.00 90.81 166 ALA A N 1
ATOM 1263 C CA . ALA A 1 166 ? 8.602 17.028 1.342 1.00 90.81 166 ALA A CA 1
ATOM 1264 C C . ALA A 1 166 ? 7.951 15.719 0.872 1.00 90.81 166 ALA A C 1
ATOM 1266 O O . ALA A 1 166 ? 7.224 15.082 1.637 1.00 90.81 166 ALA A O 1
ATOM 1267 N N . VAL A 1 167 ? 8.249 15.283 -0.355 1.00 89.44 167 VAL A N 1
ATOM 1268 C CA . VAL A 1 167 ? 7.791 13.995 -0.899 1.00 89.44 167 VAL A CA 1
ATOM 1269 C C . VAL A 1 167 ? 8.353 12.846 -0.066 1.00 89.44 167 VAL A C 1
ATOM 1271 O O . VAL A 1 167 ? 7.596 11.984 0.379 1.00 89.44 167 VAL A O 1
ATOM 1274 N N . SER A 1 168 ? 9.655 12.873 0.222 1.00 89.31 168 SER A N 1
ATOM 1275 C CA . SER A 1 168 ? 10.339 11.842 1.002 1.00 89.31 168 SER A CA 1
ATOM 1276 C C . SER A 1 168 ? 9.745 11.695 2.407 1.00 89.31 168 SER A C 1
ATOM 1278 O O . SER A 1 168 ? 9.369 10.592 2.805 1.00 89.31 168 SER A O 1
ATOM 1280 N N . ALA A 1 169 ? 9.539 12.798 3.135 1.00 89.44 169 ALA A N 1
ATOM 1281 C CA . ALA A 1 169 ? 8.903 12.790 4.455 1.00 89.44 169 ALA A CA 1
ATOM 1282 C C . ALA A 1 169 ? 7.438 12.319 4.400 1.00 89.44 169 ALA A C 1
ATOM 1284 O O . ALA A 1 169 ? 6.973 11.593 5.285 1.00 89.44 169 ALA A O 1
ATOM 1285 N N . THR A 1 170 ? 6.713 12.697 3.343 1.00 89.94 170 THR A N 1
ATOM 1286 C CA . THR A 1 170 ? 5.317 12.287 3.157 1.00 89.94 170 THR A CA 1
ATOM 1287 C C . THR A 1 170 ? 5.207 10.777 2.971 1.00 89.94 170 THR A C 1
ATOM 1289 O O . THR A 1 170 ? 4.429 10.137 3.674 1.00 89.94 170 THR A O 1
ATOM 1292 N N . TYR A 1 171 ? 6.019 10.189 2.091 1.00 85.50 171 TYR A N 1
ATOM 1293 C CA . TYR A 1 171 ? 5.955 8.760 1.775 1.00 85.50 171 TYR A CA 1
ATOM 1294 C C . TYR A 1 171 ? 6.604 7.857 2.830 1.00 85.50 171 TYR A C 1
ATOM 1296 O O . TYR A 1 171 ? 6.130 6.745 3.050 1.00 85.50 171 TYR A O 1
ATOM 1304 N N . SER A 1 172 ? 7.664 8.311 3.502 1.00 83.38 172 SER A N 1
ATOM 1305 C CA . SER A 1 172 ? 8.364 7.490 4.502 1.00 83.38 172 SER A CA 1
ATOM 1306 C C . SER A 1 172 ? 7.712 7.527 5.887 1.00 83.38 172 SER A C 1
ATOM 1308 O O . SER A 1 172 ? 7.749 6.527 6.604 1.00 83.38 172 SER A O 1
ATOM 1310 N N . VAL A 1 173 ? 7.102 8.656 6.271 1.00 82.75 173 VAL A N 1
ATOM 1311 C CA . VAL A 1 173 ? 6.594 8.875 7.635 1.00 82.75 173 VAL A CA 1
ATOM 1312 C C . VAL A 1 173 ? 5.082 9.070 7.645 1.00 82.75 173 VAL A C 1
ATOM 1314 O O . VAL A 1 173 ? 4.362 8.290 8.270 1.00 82.75 173 VAL A O 1
ATOM 1317 N N . ILE A 1 174 ? 4.582 10.101 6.957 1.00 85.50 174 ILE A N 1
ATOM 1318 C CA . ILE A 1 174 ? 3.167 10.504 7.050 1.00 85.50 174 ILE A CA 1
ATOM 1319 C C . ILE A 1 174 ? 2.251 9.401 6.512 1.00 85.50 174 ILE A C 1
ATOM 1321 O O . ILE A 1 174 ? 1.258 9.067 7.154 1.00 85.50 174 ILE A O 1
ATOM 1325 N N . TRP A 1 175 ? 2.622 8.785 5.390 1.00 84.56 175 TRP A N 1
ATOM 1326 C CA . TRP A 1 175 ? 1.875 7.702 4.753 1.00 84.56 175 TRP A CA 1
ATOM 1327 C C . TRP A 1 175 ? 1.638 6.514 5.689 1.00 84.56 175 TRP A C 1
ATOM 1329 O O . TRP A 1 175 ? 0.544 5.957 5.743 1.00 84.56 175 TRP A O 1
ATOM 1339 N N . PHE A 1 176 ? 2.642 6.146 6.490 1.00 81.38 176 PHE A N 1
ATOM 1340 C CA . PHE A 1 176 ? 2.507 5.060 7.456 1.00 81.38 176 PHE A CA 1
ATOM 1341 C C . PHE A 1 176 ? 1.468 5.390 8.540 1.00 81.38 176 PHE A C 1
ATOM 1343 O O . PHE A 1 176 ? 0.624 4.559 8.889 1.00 81.38 176 PHE A O 1
ATOM 1350 N N . PHE A 1 177 ? 1.494 6.617 9.064 1.00 81.44 177 PHE A N 1
ATOM 1351 C CA . PHE A 1 177 ? 0.507 7.064 10.048 1.00 81.44 177 PHE A CA 1
ATOM 1352 C C . PHE A 1 177 ? -0.897 7.177 9.456 1.00 81.44 177 PHE A C 1
ATOM 1354 O O . PHE A 1 177 ? -1.868 6.850 10.138 1.00 81.44 177 PHE A O 1
ATOM 1361 N N . GLU A 1 178 ? -1.001 7.594 8.199 1.00 83.69 178 GLU A N 1
ATOM 1362 C CA . GLU A 1 178 ? -2.255 7.685 7.457 1.00 83.69 178 GLU A CA 1
ATOM 1363 C C . GLU A 1 178 ? -2.886 6.295 7.284 1.00 83.69 178 GLU A C 1
ATOM 1365 O O . GLU A 1 178 ? -3.998 6.073 7.765 1.00 83.69 178 GLU A O 1
ATOM 1370 N N . TRP A 1 179 ? -2.136 5.321 6.759 1.00 82.06 179 TRP A N 1
ATOM 1371 C CA . TRP A 1 179 ? -2.614 3.951 6.541 1.00 82.06 179 TRP A CA 1
ATOM 1372 C C . TRP A 1 179 ? -3.076 3.245 7.812 1.00 82.06 179 TRP A C 1
ATOM 1374 O O . TRP A 1 179 ? -4.149 2.645 7.847 1.00 82.06 179 TRP A O 1
ATOM 1384 N N . PHE A 1 180 ? -2.261 3.276 8.865 1.00 83.44 180 PHE A N 1
ATOM 1385 C CA . PHE A 1 180 ? -2.558 2.502 10.068 1.00 83.44 180 PHE A CA 1
ATOM 1386 C C . PHE A 1 180 ? -3.386 3.309 11.065 1.00 83.44 180 PHE A C 1
ATOM 1388 O O . PHE A 1 180 ? -4.390 2.821 11.583 1.00 83.44 180 PHE A O 1
ATOM 1395 N N . GLY A 1 181 ? -3.005 4.557 11.326 1.00 85.38 181 GLY A N 1
ATOM 1396 C CA . GLY A 1 181 ? -3.634 5.387 12.346 1.00 85.38 181 GLY A CA 1
ATOM 1397 C C . GLY A 1 181 ? -5.074 5.787 12.013 1.00 85.38 181 GLY A C 1
ATOM 1398 O O . GLY A 1 181 ? -5.934 5.733 12.897 1.00 85.38 181 GLY A O 1
ATOM 1399 N N . LEU A 1 182 ? -5.387 6.110 10.750 1.00 87.88 182 LEU A N 1
ATOM 1400 C CA . LEU A 1 182 ? -6.769 6.423 10.363 1.00 87.88 182 LEU A CA 1
ATOM 1401 C C . LEU A 1 182 ? -7.678 5.195 10.415 1.00 87.88 182 LEU A C 1
ATOM 1403 O O . LEU A 1 182 ? -8.834 5.318 10.825 1.00 87.88 182 LEU A O 1
ATOM 1407 N N . VAL A 1 183 ? -7.164 4.006 10.089 1.00 90.62 183 VAL A N 1
ATOM 1408 C CA . VAL A 1 183 ? -7.915 2.753 10.245 1.00 90.62 183 VAL A CA 1
ATOM 1409 C C . VAL A 1 183 ? -8.265 2.510 11.707 1.00 90.62 183 VAL A C 1
ATOM 1411 O O . VAL A 1 183 ? -9.413 2.185 12.000 1.00 90.62 183 VAL A O 1
ATOM 1414 N N . PHE A 1 184 ? -7.335 2.731 12.640 1.00 88.44 184 PHE A N 1
ATOM 1415 C CA . PHE A 1 184 ? -7.626 2.622 14.072 1.00 88.44 184 PHE A CA 1
ATOM 1416 C C . PHE A 1 184 ? -8.705 3.604 14.536 1.00 88.44 184 PHE A C 1
ATOM 1418 O O . PHE A 1 184 ? -9.640 3.212 15.241 1.00 88.44 184 PHE A O 1
ATOM 1425 N N . LEU A 1 185 ? -8.598 4.870 14.124 1.00 87.75 185 LEU A N 1
ATOM 1426 C CA . LEU A 1 185 ? -9.581 5.898 14.460 1.00 87.75 185 LEU A CA 1
ATOM 1427 C C . LEU A 1 185 ? -10.966 5.543 13.897 1.00 87.75 185 LEU A C 1
ATOM 1429 O O . LEU A 1 185 ? -11.970 5.604 14.611 1.00 87.75 185 LEU A O 1
ATOM 1433 N N . ALA A 1 186 ? -11.018 5.119 12.632 1.00 90.94 186 ALA A N 1
ATOM 1434 C CA . ALA A 1 186 ? -12.247 4.688 11.983 1.00 90.94 186 ALA A CA 1
ATOM 1435 C C . ALA A 1 186 ? -12.835 3.430 12.634 1.00 90.94 186 ALA A C 1
ATOM 1437 O O . ALA A 1 186 ? -14.048 3.348 12.816 1.00 90.94 186 ALA A O 1
ATOM 1438 N N . ALA A 1 187 ? -11.996 2.479 13.046 1.00 91.00 187 ALA A N 1
ATOM 1439 C CA . ALA A 1 187 ? -12.412 1.249 13.710 1.00 91.00 187 ALA A CA 1
ATOM 1440 C C . ALA A 1 187 ? -13.065 1.519 15.077 1.00 91.00 187 ALA A C 1
ATOM 1442 O O . ALA A 1 187 ? -14.108 0.937 15.387 1.00 91.00 187 ALA A O 1
ATOM 1443 N N . LEU A 1 188 ? -12.514 2.446 15.871 1.00 88.75 188 LEU A N 1
ATOM 1444 C CA . LEU A 1 188 ? -13.097 2.864 17.156 1.00 88.75 188 LEU A CA 1
ATOM 1445 C C . LEU A 1 188 ? -14.452 3.563 17.016 1.00 88.75 188 LEU A C 1
ATOM 1447 O O . LEU A 1 188 ? -15.232 3.574 17.966 1.00 88.75 188 LEU A O 1
ATOM 1451 N N . SER A 1 189 ? -14.737 4.116 15.839 1.00 87.00 189 SER A N 1
ATOM 1452 C CA . SER A 1 189 ? -15.974 4.837 15.540 1.00 87.00 189 SER A CA 1
ATOM 1453 C C . SER A 1 189 ? -16.772 4.174 14.406 1.00 87.00 189 SER A C 1
ATOM 1455 O O . SER A 1 189 ? -17.607 4.809 13.759 1.00 87.00 189 SER A O 1
ATOM 1457 N N . ALA A 1 190 ? -16.586 2.862 14.196 1.00 82.88 190 ALA A N 1
ATOM 1458 C CA . ALA A 1 190 ? -17.273 2.044 13.184 1.00 82.88 190 ALA A CA 1
ATOM 1459 C C . ALA A 1 190 ? -18.773 1.811 13.481 1.00 82.88 190 ALA A C 1
ATOM 1461 O O . ALA A 1 190 ? -19.413 0.902 12.955 1.00 82.88 190 ALA A O 1
ATOM 1462 N N . ASN A 1 191 ? -19.354 2.603 14.377 1.00 81.56 191 ASN A N 1
ATOM 1463 C CA . ASN A 1 191 ? -20.789 2.769 14.573 1.00 81.56 191 ASN A CA 1
ATOM 1464 C C . ASN A 1 191 ? -21.356 3.958 13.778 1.00 81.56 191 ASN A C 1
ATOM 1466 O O . ASN A 1 191 ? -22.572 4.053 13.635 1.00 81.56 191 ASN A O 1
ATOM 1470 N N . GLN A 1 192 ? -20.507 4.854 13.269 1.00 85.75 192 GLN A N 1
ATOM 1471 C CA . GLN A 1 192 ? -20.934 6.014 12.493 1.00 85.75 192 GLN A CA 1
ATOM 1472 C C . GLN A 1 192 ? -20.721 5.779 10.997 1.00 85.75 192 GLN A C 1
ATOM 1474 O O . GLN A 1 192 ? -19.713 5.218 10.560 1.00 85.75 192 GLN A O 1
ATOM 1479 N N . LEU A 1 193 ? -21.663 6.269 10.191 1.00 86.50 193 LEU A N 1
ATOM 1480 C CA . LEU A 1 193 ? -21.693 6.019 8.751 1.00 86.50 193 LEU A CA 1
ATOM 1481 C C . LEU A 1 193 ? -20.450 6.544 8.013 1.00 86.50 193 LEU A C 1
ATOM 1483 O O . LEU A 1 193 ? -20.011 5.919 7.053 1.00 86.50 193 LEU A O 1
ATOM 1487 N N . VAL A 1 194 ? -19.867 7.665 8.452 1.00 88.75 194 VAL A N 1
ATOM 1488 C CA . VAL A 1 194 ? -18.667 8.243 7.820 1.00 88.75 194 VAL A CA 1
ATOM 1489 C C . VAL A 1 194 ? -17.461 7.303 7.910 1.00 88.75 194 VAL A C 1
ATOM 1491 O O . VAL A 1 194 ? -16.776 7.089 6.913 1.00 88.75 194 VAL A O 1
ATOM 1494 N N . HIS A 1 195 ? -17.258 6.658 9.059 1.00 89.88 195 HIS A N 1
ATOM 1495 C CA . HIS A 1 195 ? -16.151 5.725 9.258 1.00 89.88 195 HIS A CA 1
ATOM 1496 C C . HIS A 1 195 ? -16.376 4.413 8.507 1.00 89.88 195 HIS A C 1
ATOM 1498 O O . HIS A 1 195 ? -15.440 3.873 7.927 1.00 89.88 195 HIS A O 1
ATOM 1504 N N . LEU A 1 196 ? -17.624 3.938 8.426 1.00 89.19 196 LEU A N 1
ATOM 1505 C CA . LEU A 1 196 ? -17.963 2.786 7.587 1.00 89.19 196 LEU A CA 1
ATOM 1506 C C . LEU A 1 196 ? -17.714 3.066 6.101 1.00 89.19 196 LEU A C 1
ATOM 1508 O O . LEU A 1 196 ? -17.191 2.201 5.403 1.00 89.19 196 LEU A O 1
ATOM 1512 N N . ARG A 1 197 ? -18.035 4.273 5.614 1.00 92.12 197 ARG A N 1
ATOM 1513 C CA . ARG A 1 197 ? -17.725 4.690 4.236 1.00 92.12 197 ARG A CA 1
ATOM 1514 C C . ARG A 1 197 ? -16.224 4.720 3.981 1.00 92.12 197 ARG A C 1
ATOM 1516 O O . ARG A 1 197 ? -15.804 4.197 2.958 1.00 92.12 197 ARG A O 1
ATOM 1523 N N . TYR A 1 198 ? -15.439 5.269 4.909 1.00 93.06 198 TYR A N 1
ATOM 1524 C CA . TYR A 1 198 ? -13.977 5.253 4.822 1.00 93.06 198 TYR A CA 1
ATOM 1525 C C . TYR A 1 198 ? -13.433 3.820 4.737 1.00 93.06 198 TYR A C 1
ATOM 1527 O O . TYR A 1 198 ? -12.727 3.500 3.790 1.00 93.06 198 TYR A O 1
ATOM 1535 N N . LEU A 1 199 ? -13.829 2.933 5.658 1.00 92.44 199 LEU A N 1
ATOM 1536 C CA . LEU A 1 199 ? -13.373 1.536 5.669 1.00 92.44 199 LEU A CA 1
ATOM 1537 C C . LEU A 1 199 ? -13.798 0.779 4.402 1.00 92.44 199 LEU A C 1
ATOM 1539 O O . LEU A 1 199 ? -13.029 -0.015 3.868 1.00 92.44 199 LEU A O 1
ATOM 1543 N N . THR A 1 200 ? -15.006 1.050 3.899 1.00 93.25 200 THR A N 1
ATOM 1544 C CA . THR A 1 200 ? -15.499 0.468 2.643 1.00 93.25 200 THR A CA 1
ATOM 1545 C C . THR A 1 200 ? -14.686 0.967 1.453 1.00 93.25 200 THR A C 1
ATOM 1547 O O . THR A 1 200 ? -14.269 0.165 0.628 1.00 93.25 200 THR A O 1
ATOM 1550 N N . ALA A 1 201 ? -14.441 2.277 1.360 1.00 94.94 201 ALA A N 1
ATOM 1551 C CA . ALA A 1 201 ? -13.651 2.862 0.283 1.00 94.94 201 ALA A CA 1
ATOM 1552 C C . ALA A 1 201 ? -12.213 2.336 0.303 1.00 94.94 201 ALA A C 1
ATOM 1554 O O . ALA A 1 201 ? -11.708 1.932 -0.738 1.00 94.94 201 ALA A O 1
ATOM 1555 N N . LEU A 1 202 ? -11.598 2.261 1.486 1.00 94.31 202 LEU A N 1
ATOM 1556 C CA . LEU A 1 202 ? -10.260 1.709 1.664 1.00 94.31 202 LEU A CA 1
ATOM 1557 C C . LEU A 1 202 ? -10.189 0.260 1.173 1.00 94.31 202 LEU A C 1
ATOM 1559 O O . LEU A 1 202 ? -9.327 -0.066 0.364 1.00 94.31 202 LEU A O 1
ATOM 1563 N N . ALA A 1 203 ? -11.125 -0.590 1.602 1.00 94.06 203 ALA A N 1
ATOM 1564 C CA . ALA A 1 203 ? -11.179 -1.981 1.166 1.00 94.06 203 ALA A CA 1
ATOM 1565 C C . ALA A 1 203 ? -11.434 -2.118 -0.344 1.00 94.06 203 ALA A C 1
ATOM 1567 O O . ALA A 1 203 ? -10.820 -2.947 -1.002 1.00 94.06 203 ALA A O 1
ATOM 1568 N N . LEU A 1 204 ? -12.321 -1.307 -0.924 1.00 95.06 204 LEU A N 1
ATOM 1569 C CA . LEU A 1 204 ? -12.580 -1.358 -2.363 1.00 95.06 204 LEU A CA 1
ATOM 1570 C C . LEU A 1 204 ? -11.379 -0.877 -3.177 1.00 95.06 204 LEU A C 1
ATOM 1572 O O . LEU A 1 204 ? -11.079 -1.474 -4.204 1.00 95.06 204 LEU A O 1
ATOM 1576 N N . VAL A 1 205 ? -10.668 0.159 -2.731 1.00 95.56 205 VAL A N 1
ATOM 1577 C CA . VAL A 1 205 ? -9.453 0.628 -3.409 1.00 95.56 205 VAL A CA 1
ATOM 1578 C C . VAL A 1 205 ? -8.368 -0.445 -3.365 1.00 95.56 205 VAL A C 1
ATOM 1580 O O . VAL A 1 205 ? -7.771 -0.736 -4.399 1.00 95.56 205 VAL A O 1
ATOM 1583 N N . THR A 1 206 ? -8.139 -1.095 -2.222 1.00 93.69 206 THR A N 1
ATOM 1584 C CA . THR A 1 206 ? -7.113 -2.144 -2.137 1.00 93.69 206 THR A CA 1
ATOM 1585 C C . THR A 1 206 ? -7.476 -3.377 -2.960 1.00 93.69 206 THR A C 1
ATOM 1587 O O . THR A 1 206 ? -6.647 -3.847 -3.734 1.00 93.69 206 THR A O 1
ATOM 1590 N N . LEU A 1 207 ? -8.716 -3.863 -2.863 1.00 95.25 207 LEU A N 1
ATOM 1591 C CA . LEU A 1 207 ? -9.164 -5.057 -3.587 1.00 95.25 207 LEU A CA 1
ATOM 1592 C C . LEU A 1 207 ? -9.313 -4.805 -5.091 1.00 95.25 207 LEU A C 1
ATOM 1594 O O . LEU A 1 207 ? -8.856 -5.599 -5.909 1.00 95.25 207 LEU A O 1
ATOM 1598 N N . VAL A 1 208 ? -9.981 -3.722 -5.485 1.00 95.62 208 VAL A N 1
ATOM 1599 C CA . VAL A 1 208 ? -10.287 -3.472 -6.899 1.00 95.62 208 VAL A CA 1
ATOM 1600 C C . VAL A 1 208 ? -9.092 -2.844 -7.592 1.00 95.62 208 VAL A C 1
ATOM 1602 O O . VAL A 1 208 ? -8.616 -3.386 -8.583 1.00 95.62 208 VAL A O 1
ATOM 1605 N N . VAL A 1 209 ? -8.580 -1.722 -7.088 1.00 96.19 209 VAL A N 1
ATOM 1606 C CA . VAL A 1 209 ? -7.507 -0.998 -7.782 1.00 96.19 209 VAL A CA 1
ATOM 1607 C C . VAL A 1 209 ? -6.182 -1.720 -7.588 1.00 96.19 209 VAL A C 1
ATOM 1609 O O . VAL A 1 209 ? -5.532 -2.095 -8.558 1.00 96.19 209 VAL A O 1
ATOM 1612 N N . GLY A 1 210 ? -5.799 -1.972 -6.340 1.00 93.31 210 GLY A N 1
ATOM 1613 C CA . GLY A 1 210 ? -4.478 -2.518 -6.055 1.00 93.31 210 GLY A CA 1
ATOM 1614 C C . GLY A 1 210 ? -4.346 -4.038 -6.240 1.00 93.31 210 GLY A C 1
ATOM 1615 O O . GLY A 1 210 ? -3.246 -4.556 -6.084 1.00 93.31 210 GLY A O 1
ATOM 1616 N N . THR A 1 211 ? -5.419 -4.764 -6.576 1.00 95.62 211 THR A N 1
ATOM 1617 C CA . THR A 1 211 ? -5.328 -6.184 -6.966 1.00 95.62 211 THR A CA 1
ATOM 1618 C C . THR A 1 211 ? -5.894 -6.433 -8.352 1.00 95.62 211 THR A C 1
ATOM 1620 O O . THR A 1 211 ? -5.143 -6.844 -9.230 1.00 95.62 211 THR A O 1
ATOM 1623 N N . VAL A 1 212 ? -7.185 -6.177 -8.589 1.00 96.31 212 VAL A N 1
ATOM 1624 C CA . VAL A 1 212 ? -7.798 -6.499 -9.892 1.00 96.31 212 VAL A CA 1
ATOM 1625 C C . VAL A 1 212 ? -7.200 -5.648 -11.012 1.00 96.31 212 VAL A C 1
ATOM 1627 O O . VAL A 1 212 ? -6.681 -6.201 -11.976 1.00 96.31 212 VAL A O 1
ATOM 1630 N N . LEU A 1 213 ? -7.228 -4.318 -10.886 1.00 97.31 213 LEU A N 1
ATOM 1631 C CA . LEU A 1 213 ? -6.675 -3.437 -11.918 1.00 97.31 213 LEU A CA 1
ATOM 1632 C C . LEU A 1 213 ? -5.152 -3.561 -12.008 1.00 97.31 213 LEU A C 1
ATOM 1634 O O . LEU A 1 213 ? -4.633 -3.586 -13.115 1.00 97.31 213 LEU A O 1
ATOM 1638 N N . ALA A 1 214 ? -4.453 -3.716 -10.880 1.00 96.31 214 ALA A N 1
ATOM 1639 C CA . ALA A 1 214 ? -3.012 -3.975 -10.877 1.00 96.31 214 ALA A CA 1
ATOM 1640 C C . ALA A 1 214 ? -2.639 -5.249 -11.660 1.00 96.31 214 ALA A C 1
ATOM 1642 O O . ALA A 1 214 ? -1.654 -5.251 -12.386 1.00 96.31 214 ALA A O 1
ATOM 1643 N N . THR A 1 215 ? -3.449 -6.310 -11.567 1.00 96.94 215 THR A N 1
ATOM 1644 C CA . THR A 1 215 ? -3.232 -7.541 -12.346 1.00 96.94 215 THR A CA 1
ATOM 1645 C C . THR A 1 215 ? -3.552 -7.326 -13.826 1.00 96.94 215 THR A C 1
ATOM 1647 O O . THR A 1 215 ? -2.797 -7.760 -14.690 1.00 96.94 215 THR A O 1
ATOM 1650 N N . LEU A 1 216 ? -4.664 -6.645 -14.132 1.00 97.00 216 LEU A N 1
ATOM 1651 C CA . LEU A 1 216 ? -5.081 -6.369 -15.512 1.00 97.00 216 LEU A CA 1
ATOM 1652 C C . LEU A 1 216 ? -4.118 -5.437 -16.251 1.00 97.00 216 LEU A C 1
ATOM 1654 O O . LEU A 1 216 ? -3.974 -5.569 -17.456 1.00 97.00 216 LEU A O 1
ATOM 1658 N N . PHE A 1 217 ? -3.475 -4.509 -15.550 1.00 97.00 217 PHE A N 1
ATOM 1659 C CA . PHE A 1 217 ? -2.496 -3.575 -16.104 1.00 97.00 217 PHE A CA 1
ATOM 1660 C C . PHE A 1 217 ? -1.095 -3.871 -15.560 1.00 97.00 217 PHE A C 1
ATOM 1662 O O . PHE A 1 217 ? -0.376 -2.954 -15.167 1.00 97.00 217 PHE A O 1
ATOM 1669 N N . SER A 1 218 ? -0.738 -5.160 -15.512 1.00 97.44 218 SER A N 1
ATOM 1670 C CA . SER A 1 218 ? 0.533 -5.649 -14.968 1.00 97.44 218 SER A CA 1
ATOM 1671 C C . SER A 1 218 ? 1.720 -4.924 -15.612 1.00 97.44 218 SER A C 1
ATOM 1673 O O . SER A 1 218 ? 1.968 -5.056 -16.816 1.00 97.44 218 SER A O 1
ATOM 1675 N N . SER A 1 219 ? 2.417 -4.122 -14.805 1.00 96.75 219 SER A N 1
ATOM 1676 C CA . SER A 1 219 ? 3.503 -3.227 -15.205 1.00 96.75 219 SER A CA 1
ATOM 1677 C C . SER A 1 219 ? 4.486 -3.075 -14.048 1.00 96.75 219 SER A C 1
ATOM 1679 O O . SER A 1 219 ? 4.071 -2.946 -12.895 1.00 96.75 219 SER A O 1
ATOM 1681 N N . VAL A 1 220 ? 5.782 -3.073 -14.361 1.00 95.69 220 VAL A N 1
ATOM 1682 C CA . VAL A 1 220 ? 6.846 -2.814 -13.377 1.00 95.69 220 VAL A CA 1
ATOM 1683 C C . VAL A 1 220 ? 7.019 -1.325 -13.083 1.00 95.69 220 VAL A C 1
ATOM 1685 O O . VAL A 1 220 ? 7.496 -0.934 -12.018 1.00 95.69 220 VAL A O 1
ATOM 1688 N N . GLY A 1 221 ? 6.604 -0.479 -14.020 1.00 94.62 221 GLY A N 1
ATOM 1689 C CA . GLY A 1 221 ? 6.671 0.964 -13.916 1.00 94.62 221 GLY A CA 1
ATOM 1690 C C . GLY A 1 221 ? 8.062 1.548 -14.202 1.00 94.62 221 GLY A C 1
ATOM 1691 O O . GLY A 1 221 ? 9.048 0.830 -14.373 1.00 94.62 221 GLY A O 1
ATOM 1692 N N . PRO A 1 222 ? 8.166 2.890 -14.235 1.00 94.75 222 PRO A N 1
ATOM 1693 C CA . PRO A 1 222 ? 9.329 3.606 -14.769 1.00 94.75 222 PRO A CA 1
ATOM 1694 C C . PRO A 1 222 ? 10.671 3.253 -14.126 1.00 94.75 222 PRO A C 1
ATOM 1696 O O . PRO A 1 222 ? 11.688 3.191 -14.805 1.00 94.75 222 PRO A O 1
ATOM 1699 N N . ILE A 1 223 ? 10.681 3.015 -12.812 1.00 94.50 223 ILE A N 1
ATOM 1700 C CA . ILE A 1 223 ? 11.916 2.781 -12.052 1.00 94.50 223 ILE A CA 1
ATOM 1701 C C . ILE A 1 223 ? 12.546 1.410 -12.332 1.00 94.50 223 ILE A C 1
ATOM 1703 O O . ILE A 1 223 ? 13.728 1.215 -12.061 1.00 94.50 223 ILE A O 1
ATOM 1707 N N . PHE A 1 224 ? 11.763 0.473 -12.873 1.00 96.19 224 PHE A N 1
ATOM 1708 C CA . PHE A 1 224 ? 12.196 -0.883 -13.213 1.00 96.19 224 PHE A CA 1
ATOM 1709 C C . PHE A 1 224 ? 12.124 -1.171 -14.717 1.00 96.19 224 PHE A C 1
ATOM 1711 O O . PHE A 1 224 ? 12.584 -2.223 -15.144 1.00 96.19 224 PHE A O 1
ATOM 1718 N N . TYR A 1 225 ? 11.577 -0.258 -15.523 1.00 96.50 225 TYR A N 1
ATOM 1719 C CA . TYR A 1 225 ? 11.334 -0.464 -16.951 1.00 96.50 225 TYR A CA 1
ATOM 1720 C C . TYR A 1 225 ? 12.578 -0.975 -17.686 1.00 96.50 225 TYR A C 1
ATOM 1722 O O . TYR A 1 225 ? 12.547 -2.055 -18.271 1.00 96.50 225 TYR A O 1
ATOM 1730 N N . ASP A 1 226 ? 13.689 -0.240 -17.593 1.00 94.94 226 ASP A N 1
ATOM 1731 C CA . ASP A 1 226 ? 14.918 -0.559 -18.328 1.00 94.94 226 ASP A CA 1
ATOM 1732 C C . ASP A 1 226 ? 15.562 -1.876 -17.834 1.00 94.94 226 ASP A C 1
ATOM 1734 O O . ASP A 1 226 ? 16.224 -2.571 -18.599 1.00 94.94 226 ASP A O 1
ATOM 1738 N N . GLU A 1 227 ? 15.322 -2.279 -16.580 1.00 94.44 227 GLU A N 1
ATOM 1739 C CA . GLU A 1 227 ? 15.809 -3.551 -16.020 1.00 94.44 227 GLU A CA 1
ATOM 1740 C C . GLU A 1 227 ? 15.040 -4.766 -16.568 1.00 94.44 227 GLU A C 1
ATOM 1742 O O . GLU A 1 227 ? 15.619 -5.839 -16.731 1.00 94.44 227 GLU A O 1
ATOM 1747 N N . PHE A 1 228 ? 13.741 -4.618 -16.843 1.00 95.06 228 PHE A N 1
ATOM 1748 C CA . PHE A 1 228 ? 12.884 -5.721 -17.295 1.00 95.06 228 PHE A CA 1
ATOM 1749 C C . PHE A 1 228 ? 12.726 -5.784 -18.816 1.00 95.06 228 PHE A C 1
ATOM 1751 O O . PHE A 1 228 ? 12.681 -6.879 -19.375 1.00 95.06 228 PHE A O 1
ATOM 1758 N N . LEU A 1 229 ? 12.618 -4.633 -19.481 1.00 95.19 229 LEU A N 1
ATOM 1759 C CA . LEU A 1 229 ? 12.396 -4.530 -20.926 1.00 95.19 229 LEU A CA 1
ATOM 1760 C C . LEU A 1 229 ? 13.692 -4.220 -21.693 1.00 95.19 229 LEU A C 1
ATOM 1762 O O . LEU A 1 229 ? 13.742 -4.403 -22.910 1.00 95.19 229 LEU A O 1
ATOM 1766 N N . GLY A 1 230 ? 14.749 -3.787 -20.999 1.00 92.50 230 GLY A N 1
ATOM 1767 C CA . GLY A 1 230 ? 15.961 -3.266 -21.622 1.00 92.50 230 GLY A CA 1
ATOM 1768 C C . GLY A 1 230 ? 15.792 -1.834 -22.139 1.00 92.50 230 GLY A C 1
ATOM 1769 O O . GLY A 1 230 ? 14.729 -1.222 -22.037 1.00 92.50 230 GLY A O 1
ATOM 1770 N N . GLY A 1 231 ? 16.861 -1.303 -22.733 1.00 93.31 231 GLY A N 1
ATOM 1771 C CA . GLY A 1 231 ? 16.896 0.066 -23.247 1.00 93.31 231 GLY A CA 1
ATOM 1772 C C . GLY A 1 231 ? 17.296 1.097 -22.192 1.00 93.31 231 GLY A C 1
ATOM 1773 O O . GLY A 1 231 ? 17.891 0.763 -21.172 1.00 93.31 231 GLY A O 1
ATOM 1774 N N . GLU A 1 232 ? 17.021 2.366 -22.494 1.00 95.88 232 GLU A N 1
ATOM 1775 C CA . GLU A 1 232 ? 17.438 3.523 -21.686 1.00 95.88 232 GLU A CA 1
ATOM 1776 C C . GLU A 1 232 ? 16.307 4.564 -21.567 1.00 95.88 232 GLU A C 1
ATOM 1778 O O . GLU A 1 232 ? 16.558 5.765 -21.447 1.00 95.88 232 GLU A O 1
ATOM 1783 N N . ARG A 1 233 ? 15.038 4.131 -21.644 1.00 95.31 233 ARG A N 1
ATOM 1784 C CA . ARG A 1 233 ? 13.882 5.047 -21.711 1.00 95.31 233 ARG A CA 1
ATOM 1785 C C . ARG A 1 233 ? 13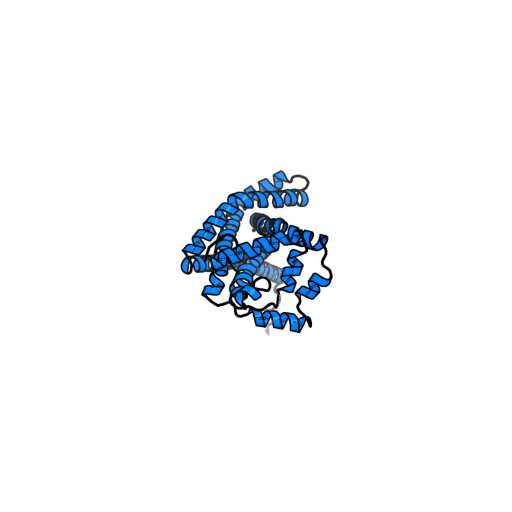.770 5.899 -20.448 1.00 95.31 233 ARG A C 1
ATOM 1787 O O . ARG A 1 233 ? 13.389 7.068 -20.529 1.00 95.31 233 ARG A O 1
ATOM 1794 N N . TYR A 1 234 ? 14.110 5.325 -19.295 1.00 96.44 234 TYR A N 1
ATOM 1795 C CA . TYR A 1 234 ? 14.058 5.993 -17.996 1.00 96.44 234 TYR A CA 1
ATOM 1796 C C . TYR A 1 234 ? 15.443 6.177 -17.358 1.00 96.44 234 TYR A C 1
ATOM 1798 O O . TYR A 1 234 ? 15.531 6.610 -16.207 1.00 96.44 234 TYR A O 1
ATOM 1806 N N . ALA A 1 235 ? 16.527 5.953 -18.107 1.00 95.12 235 ALA A N 1
ATOM 1807 C CA . ALA A 1 235 ? 17.894 6.153 -17.629 1.00 95.12 235 ALA A CA 1
ATOM 1808 C C . ALA A 1 235 ? 18.117 7.581 -17.097 1.00 95.12 235 ALA A C 1
ATOM 1810 O O . ALA A 1 235 ? 18.640 7.765 -15.998 1.00 95.12 235 ALA A O 1
ATOM 1811 N N . GLU A 1 236 ? 17.636 8.600 -17.818 1.00 95.12 236 GLU A N 1
ATOM 1812 C CA . GLU A 1 236 ? 17.735 10.001 -17.382 1.00 95.12 236 GLU A CA 1
ATOM 1813 C C . GLU A 1 236 ? 16.942 10.267 -16.091 1.00 95.12 236 GLU A C 1
ATOM 1815 O O . GLU A 1 236 ? 17.422 10.980 -15.211 1.00 95.12 236 GLU A O 1
ATOM 1820 N N . LEU A 1 237 ? 15.763 9.653 -15.928 1.00 93.62 237 LEU A N 1
ATOM 1821 C CA . LEU A 1 237 ? 14.977 9.766 -14.695 1.00 93.62 237 LEU A CA 1
ATOM 1822 C C . LEU A 1 237 ? 15.764 9.224 -13.496 1.00 93.62 237 LEU A C 1
ATOM 1824 O O . LEU A 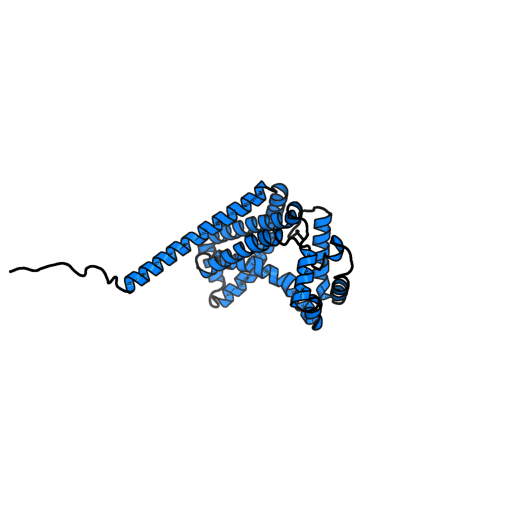1 237 ? 15.801 9.860 -12.443 1.00 93.62 237 LEU A O 1
ATOM 1828 N N . LEU A 1 238 ? 16.420 8.071 -13.647 1.00 93.00 238 LEU A N 1
ATOM 1829 C CA . LEU A 1 238 ? 17.242 7.492 -12.583 1.00 93.00 238 LEU A CA 1
ATOM 1830 C C . LEU A 1 238 ? 18.426 8.395 -12.217 1.00 93.00 238 LEU A C 1
ATOM 1832 O O . LEU A 1 238 ? 18.736 8.534 -11.033 1.00 93.00 238 LEU A O 1
ATOM 1836 N N . GLU A 1 239 ? 19.060 9.038 -13.198 1.00 93.06 239 GLU A N 1
ATOM 1837 C CA . GLU A 1 239 ? 20.130 10.005 -12.939 1.00 93.06 239 GLU A CA 1
ATOM 1838 C C . GLU A 1 239 ? 19.616 11.250 -12.207 1.00 93.06 239 GLU A C 1
ATOM 1840 O O . GLU A 1 239 ? 20.226 11.670 -11.224 1.00 93.06 239 GLU A O 1
ATOM 1845 N N . VAL A 1 240 ? 18.459 11.793 -12.599 1.00 91.88 240 VAL A N 1
ATOM 1846 C CA . VAL A 1 240 ? 17.817 12.915 -11.890 1.00 91.88 240 VAL A CA 1
ATOM 1847 C C . VAL A 1 240 ? 17.501 12.544 -10.440 1.00 91.88 240 VAL A C 1
ATOM 1849 O O . VAL A 1 240 ? 17.786 13.320 -9.526 1.00 91.88 240 VAL A O 1
ATOM 1852 N N . LEU A 1 241 ? 16.983 11.336 -10.189 1.00 90.75 241 LEU A N 1
ATOM 1853 C CA . LEU A 1 241 ? 16.687 10.883 -8.829 1.00 90.75 241 LEU A CA 1
ATOM 1854 C C . LEU A 1 241 ? 17.946 10.821 -7.950 1.00 90.75 241 LEU A C 1
ATOM 1856 O O . LEU A 1 241 ? 17.875 11.207 -6.785 1.00 90.75 241 LEU A O 1
ATOM 1860 N N . LYS A 1 242 ? 19.096 10.402 -8.494 1.00 91.31 242 LYS A N 1
ATOM 1861 C CA . LYS A 1 242 ? 20.374 10.312 -7.758 1.00 91.31 242 LYS A CA 1
ATOM 1862 C C . LYS A 1 242 ? 20.979 11.670 -7.396 1.00 91.31 242 LYS A C 1
ATOM 1864 O O . LYS A 1 242 ? 21.772 11.745 -6.462 1.00 91.31 242 LYS A O 1
ATOM 1869 N N . GLN A 1 243 ? 20.623 12.743 -8.103 1.00 90.62 243 GLN A N 1
ATOM 1870 C CA . GLN A 1 243 ? 21.194 14.077 -7.866 1.00 90.62 243 GLN A CA 1
ATOM 1871 C C . GLN A 1 243 ? 20.751 14.709 -6.539 1.00 90.62 243 GLN A C 1
ATOM 1873 O O . GLN A 1 243 ? 21.357 15.683 -6.091 1.00 90.62 243 GLN A O 1
ATOM 1878 N N . ARG A 1 244 ? 19.698 14.183 -5.903 1.00 87.00 244 ARG A N 1
ATOM 1879 C CA . ARG A 1 244 ? 19.081 14.774 -4.710 1.00 87.00 244 ARG A CA 1
ATOM 1880 C C . ARG A 1 244 ? 19.213 13.832 -3.510 1.00 87.00 244 ARG A C 1
ATOM 1882 O O . ARG A 1 244 ? 18.650 12.739 -3.550 1.00 87.00 244 ARG A O 1
ATOM 1889 N N . PRO A 1 245 ? 19.848 14.254 -2.400 1.00 87.56 245 PRO A N 1
ATOM 1890 C CA . PRO A 1 245 ? 20.030 13.395 -1.227 1.00 87.56 245 PRO A CA 1
ATOM 1891 C C . PRO A 1 245 ? 18.717 12.829 -0.662 1.00 87.56 245 PRO A C 1
ATOM 1893 O O . PRO A 1 245 ? 18.640 11.660 -0.304 1.00 87.56 245 PRO A O 1
ATOM 1896 N N . TYR A 1 246 ? 17.642 13.624 -0.640 1.00 87.12 246 TYR A N 1
ATOM 1897 C CA . TYR A 1 246 ? 16.351 13.198 -0.082 1.00 87.12 246 TYR A CA 1
ATOM 1898 C C . TYR A 1 246 ? 15.638 12.093 -0.883 1.00 87.12 246 TYR A C 1
ATOM 1900 O O . TYR A 1 246 ? 14.729 11.450 -0.346 1.00 87.12 246 TYR A O 1
ATOM 1908 N N . ASN A 1 247 ? 16.063 11.835 -2.124 1.00 88.50 247 ASN A N 1
ATOM 1909 C CA . ASN A 1 247 ? 15.532 10.760 -2.964 1.00 88.50 247 ASN A CA 1
ATOM 1910 C C . ASN A 1 247 ? 16.174 9.395 -2.664 1.00 88.50 247 ASN A C 1
ATOM 1912 O O . ASN A 1 247 ? 15.693 8.377 -3.167 1.00 88.50 247 ASN A O 1
ATOM 1916 N N . GLU A 1 248 ? 17.211 9.335 -1.819 1.00 87.94 248 GLU A N 1
ATOM 1917 C CA . GLU A 1 248 ? 17.895 8.087 -1.456 1.00 87.94 248 GLU A CA 1
ATOM 1918 C C . GLU A 1 248 ? 16.917 7.019 -0.937 1.00 87.94 248 GLU A C 1
ATOM 1920 O O . GLU A 1 248 ? 17.027 5.845 -1.290 1.00 87.94 248 GLU A O 1
ATOM 1925 N N . HIS A 1 249 ? 15.895 7.420 -0.174 1.00 86.19 249 HIS A N 1
ATOM 1926 C CA . HIS A 1 249 ? 14.864 6.502 0.314 1.00 86.19 249 HIS A CA 1
ATOM 1927 C C . HIS A 1 249 ? 14.090 5.817 -0.820 1.00 86.19 249 HIS A C 1
ATOM 1929 O O . HIS A 1 249 ? 13.847 4.614 -0.748 1.00 86.19 249 HIS A O 1
ATOM 1935 N N . VAL A 1 250 ? 13.748 6.547 -1.886 1.00 87.81 250 VAL A N 1
ATOM 1936 C CA . VAL A 1 250 ? 13.032 5.992 -3.048 1.00 87.81 250 VAL A CA 1
ATOM 1937 C C . VAL A 1 250 ? 13.896 4.945 -3.748 1.00 87.81 250 VAL A C 1
ATOM 1939 O O . VAL A 1 250 ? 13.419 3.849 -4.048 1.00 87.81 250 VAL A O 1
ATOM 1942 N N . LEU A 1 251 ? 15.181 5.245 -3.950 1.00 90.75 251 LEU A N 1
ATOM 1943 C CA . LEU A 1 251 ? 16.134 4.316 -4.562 1.00 90.75 251 LEU A CA 1
ATOM 1944 C C . LEU A 1 251 ? 16.368 3.082 -3.676 1.00 90.75 251 LEU A C 1
ATOM 1946 O O . LEU A 1 251 ? 16.399 1.959 -4.177 1.00 90.75 251 LEU A O 1
ATOM 1950 N N . SER A 1 252 ? 16.452 3.269 -2.357 1.00 91.62 252 SER A N 1
ATOM 1951 C CA . SER A 1 252 ? 16.596 2.184 -1.382 1.00 91.62 252 SER A CA 1
ATOM 1952 C C . SER A 1 252 ? 15.395 1.233 -1.397 1.00 91.62 252 SER A C 1
ATOM 1954 O O . SER A 1 252 ? 15.573 0.017 -1.497 1.00 91.62 252 SER A O 1
ATOM 1956 N N . TYR A 1 253 ? 14.167 1.768 -1.376 1.00 90.38 253 TYR A N 1
ATOM 1957 C CA . TYR A 1 253 ? 12.952 0.955 -1.468 1.00 90.38 253 TYR A CA 1
ATOM 1958 C C . TYR A 1 253 ? 12.848 0.236 -2.810 1.00 90.38 253 TYR A C 1
ATOM 1960 O O . TYR A 1 253 ? 12.497 -0.941 -2.846 1.00 90.38 253 TYR A O 1
ATOM 1968 N N . SER A 1 254 ? 13.211 0.902 -3.904 1.00 92.75 254 SER A N 1
ATOM 1969 C CA . SER A 1 254 ? 13.173 0.296 -5.237 1.00 92.75 254 SER A CA 1
ATOM 1970 C C . SER A 1 254 ? 14.168 -0.859 -5.351 1.00 92.75 254 SER A C 1
ATOM 1972 O O . SER A 1 254 ? 13.807 -1.946 -5.794 1.00 92.75 254 SER A O 1
ATOM 1974 N N . ASN A 1 255 ? 15.392 -0.682 -4.844 1.00 94.12 255 ASN A N 1
ATOM 1975 C CA . ASN A 1 255 ? 16.385 -1.752 -4.794 1.00 94.12 255 ASN A CA 1
ATOM 1976 C C . ASN A 1 255 ? 15.945 -2.914 -3.886 1.00 94.12 255 ASN A C 1
ATOM 1978 O O . ASN A 1 255 ? 16.155 -4.080 -4.222 1.00 94.12 255 ASN A O 1
ATOM 1982 N N . TYR A 1 256 ? 15.302 -2.615 -2.753 1.00 94.25 256 TYR A N 1
ATOM 1983 C CA . TYR A 1 256 ? 14.704 -3.628 -1.881 1.00 94.25 256 TYR A CA 1
ATOM 1984 C C . TYR A 1 256 ? 13.644 -4.462 -2.616 1.00 94.25 256 TYR A C 1
ATOM 1986 O O . TYR A 1 256 ? 13.693 -5.691 -2.548 1.00 94.25 256 TYR A O 1
ATOM 1994 N N . LEU A 1 257 ? 12.729 -3.813 -3.345 1.00 93.62 257 LEU A N 1
ATOM 1995 C CA . LEU A 1 257 ? 11.679 -4.485 -4.116 1.00 93.62 257 LEU A CA 1
ATOM 1996 C C . LEU A 1 257 ? 12.264 -5.344 -5.240 1.00 93.62 257 LEU A C 1
ATOM 1998 O O . LEU A 1 257 ? 11.902 -6.513 -5.358 1.00 93.62 257 LEU A O 1
ATOM 2002 N N . LEU A 1 258 ? 13.216 -4.804 -6.007 1.00 94.44 258 LEU A N 1
ATOM 2003 C CA . LEU A 1 258 ? 13.883 -5.535 -7.084 1.00 94.44 258 LEU A CA 1
ATOM 2004 C C . LEU A 1 258 ? 14.664 -6.743 -6.561 1.00 94.44 258 LEU A C 1
ATOM 2006 O O . LEU A 1 258 ? 14.589 -7.830 -7.131 1.00 94.44 258 LEU A O 1
ATOM 2010 N N . THR A 1 259 ? 15.380 -6.577 -5.448 1.00 94.62 259 THR A N 1
ATOM 2011 C CA . THR A 1 259 ? 16.115 -7.671 -4.801 1.00 94.62 259 THR A CA 1
ATOM 2012 C C . THR A 1 259 ? 15.160 -8.747 -4.290 1.00 94.62 259 THR A C 1
ATOM 2014 O O . THR A 1 259 ? 15.426 -9.934 -4.469 1.00 94.62 259 THR A O 1
ATOM 2017 N N . ALA A 1 260 ? 14.043 -8.355 -3.668 1.00 92.75 260 ALA A N 1
ATOM 2018 C CA . ALA A 1 260 ? 13.032 -9.297 -3.201 1.00 92.75 260 ALA A CA 1
ATOM 2019 C C . ALA A 1 260 ? 12.409 -10.079 -4.368 1.00 92.75 260 ALA A C 1
ATOM 2021 O O . ALA A 1 260 ? 12.289 -11.296 -4.269 1.00 92.75 260 ALA A O 1
ATOM 2022 N N . TYR A 1 261 ? 12.098 -9.400 -5.476 1.00 92.69 261 TYR A N 1
ATOM 2023 C CA . TYR A 1 261 ? 11.567 -10.019 -6.688 1.00 92.69 261 TYR A CA 1
ATOM 2024 C C . TYR A 1 261 ? 12.551 -11.022 -7.307 1.00 92.69 261 TYR A C 1
ATOM 2026 O O . TYR A 1 261 ? 12.216 -12.189 -7.482 1.00 92.69 261 TYR A O 1
ATOM 2034 N N . LYS A 1 262 ? 13.799 -10.607 -7.566 1.00 93.00 262 LYS A N 1
ATOM 2035 C CA . LYS A 1 262 ? 14.830 -11.473 -8.171 1.00 93.00 262 LYS A CA 1
ATOM 2036 C C . LYS A 1 262 ? 15.169 -12.696 -7.315 1.00 93.00 262 LYS A C 1
ATOM 2038 O O . LYS A 1 262 ? 15.572 -13.723 -7.849 1.00 93.00 262 LYS A O 1
ATOM 2043 N N . ALA A 1 263 ? 15.039 -12.577 -5.995 1.00 91.88 263 ALA A N 1
ATOM 2044 C CA . ALA A 1 263 ? 15.290 -13.664 -5.055 1.00 91.88 263 ALA A CA 1
ATOM 2045 C C . ALA A 1 263 ? 14.052 -14.537 -4.770 1.00 91.88 263 ALA A C 1
ATOM 2047 O O . ALA A 1 263 ? 14.137 -15.395 -3.892 1.00 91.88 263 ALA A O 1
ATOM 2048 N N . ASP A 1 264 ? 12.914 -14.278 -5.430 1.00 86.38 264 ASP A N 1
ATOM 2049 C CA . ASP A 1 264 ? 11.605 -14.890 -5.142 1.00 86.38 264 ASP A CA 1
ATOM 2050 C C . ASP A 1 264 ? 11.264 -14.873 -3.636 1.00 86.38 264 ASP A C 1
ATOM 2052 O O . ASP A 1 264 ? 10.744 -15.813 -3.030 1.00 86.38 264 ASP A O 1
ATOM 2056 N N . ARG A 1 265 ? 11.653 -13.779 -2.969 1.00 85.75 265 ARG A N 1
ATOM 2057 C CA . ARG A 1 265 ? 11.533 -13.638 -1.522 1.00 85.75 265 ARG A CA 1
ATOM 2058 C C . ARG A 1 265 ? 10.243 -12.912 -1.182 1.00 85.75 265 ARG A C 1
ATOM 2060 O O . ARG A 1 265 ? 10.100 -11.709 -1.377 1.00 85.75 265 ARG A O 1
ATOM 2067 N N . THR A 1 266 ? 9.370 -13.632 -0.492 1.00 85.00 266 THR A N 1
ATOM 2068 C CA . THR A 1 266 ? 8.206 -13.064 0.189 1.00 85.00 266 THR A CA 1
ATOM 2069 C C . THR A 1 266 ? 8.662 -12.160 1.348 1.00 85.00 266 THR A C 1
ATOM 2071 O O . THR A 1 266 ? 9.172 -12.643 2.360 1.00 85.00 266 THR A O 1
ATOM 2074 N N . ALA A 1 267 ? 8.506 -10.840 1.205 1.00 86.62 267 ALA A N 1
ATOM 2075 C CA . ALA A 1 267 ? 8.945 -9.849 2.194 1.00 86.62 267 ALA A CA 1
ATOM 2076 C C . ALA A 1 267 ? 7.908 -8.728 2.420 1.00 86.62 267 ALA A C 1
ATOM 2078 O O . ALA A 1 267 ? 6.942 -8.589 1.668 1.00 86.62 267 ALA A O 1
ATOM 2079 N N . LEU A 1 268 ? 8.060 -7.945 3.493 1.00 81.06 268 LEU A N 1
ATOM 2080 C CA . LEU A 1 268 ? 7.088 -6.909 3.861 1.00 81.06 268 LEU A CA 1
ATOM 2081 C C . LEU A 1 268 ? 6.893 -5.888 2.732 1.00 81.06 268 LEU A C 1
ATOM 2083 O O . LEU A 1 268 ? 7.839 -5.217 2.340 1.00 81.06 268 LEU A O 1
ATOM 2087 N N . GLY A 1 269 ? 5.652 -5.733 2.265 1.00 76.25 269 GLY A N 1
ATOM 2088 C CA . GLY A 1 269 ? 5.332 -4.780 1.198 1.00 76.25 269 GLY A CA 1
ATOM 2089 C C . GLY A 1 269 ? 6.016 -5.096 -0.136 1.00 76.25 269 GLY A C 1
ATOM 2090 O O . GLY A 1 269 ? 6.103 -4.213 -0.982 1.00 76.25 269 GLY A O 1
ATOM 2091 N N . SER A 1 270 ? 6.518 -6.325 -0.308 1.00 82.00 270 SER A N 1
ATOM 2092 C CA . SER A 1 270 ? 7.054 -6.802 -1.584 1.00 82.00 270 SER A CA 1
ATOM 2093 C C . SER A 1 270 ? 5.951 -6.957 -2.635 1.00 82.00 270 SER A C 1
ATOM 2095 O O . SER A 1 270 ? 4.758 -6.914 -2.328 1.00 82.00 270 SER A O 1
ATOM 2097 N N . GLY A 1 271 ? 6.374 -7.124 -3.884 1.00 84.25 271 GLY A N 1
ATOM 2098 C CA . GLY A 1 271 ? 5.515 -7.095 -5.060 1.00 84.25 271 GLY A CA 1
ATOM 2099 C C . GLY A 1 271 ? 5.828 -5.848 -5.870 1.00 84.25 271 GLY A C 1
ATOM 2100 O O . GLY A 1 271 ? 5.652 -4.726 -5.381 1.00 84.25 271 GLY A O 1
ATOM 2101 N N . ILE A 1 272 ? 6.331 -6.078 -7.077 1.00 86.44 272 ILE A N 1
ATOM 2102 C CA . ILE A 1 272 ? 6.488 -5.054 -8.106 1.00 86.44 272 ILE A CA 1
ATOM 2103 C C . ILE A 1 272 ? 5.118 -4.902 -8.753 1.00 86.44 272 ILE A C 1
ATOM 2105 O O . ILE A 1 272 ? 4.621 -5.924 -9.272 1.00 86.44 272 ILE A O 1
#

pLDDT: mean 86.62, std 13.18, range [36.5, 98.12]

Foldseek 3Di:
DDDDDDDDPDDDDDPVNVVVVVVVVVVVVLVVLVVVLLVVLVVLLVVLCVPPVPLLVVQLVVLVVCCVPVLVVLQCVQLQVVLCVVPVPCSPCVVVVLCVVQVVQLVVLLSSVSSSVSSLLSLQLCLCVVPNADLAVVVQVVCCVVVVHRVVCVVCVPDDLVVLQVVLCCVPPVVSSVVNNLSSVLSSVVVDSVSSVVSSVVSCCSPCVSRVVCSVNVHPDLVCCCVPVNDCRNVVVVVSLVVHPSSVVVVVVSVVQVVCSVVVHSDDSHHD

=== Feature glossary ===
Legend for the data blocks above and below:

— What the protein is —

The amino-acid sequence is the protein's primary structure: the linear order of residues from the N-terminus to the C-terminus, written in one-letter code. Everything else here — the 3D coordinates, the secondary structure, the domain annotations — is ultimately a consequence of this string.

Database cross-references. InterPro integrates a dozen domain/family signature databases into unified entries with residue-range hits. GO terms attach function/process/location labels with evidence codes. CATH codes position the fold in a four-level structural taxonomy. Organism is the NCBI-taxonomy species name.

— Where its atoms are —

The mmCIF block holds the 3D Cartesian coordinates of each backbone atom (N, Cα, C, O) in ångströms. mmCIF is the PDB's canonical archive format — a tagged-loop text representation of the atomic model.

The six renders are orthographic views along the three Cartesian a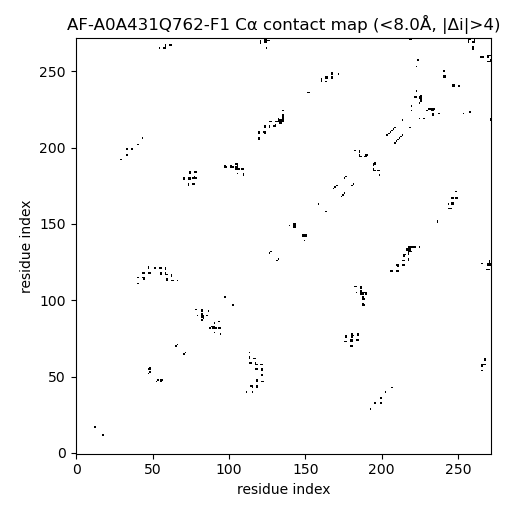xes in both directions. Representation (cartoon, sticks, or surface) and color scheme (sequence-rainbow or by-chain) vary across proteins so the training set covers all the common visualization conventions.

— Local backbone conformation —

Secondary structure is the local, repeating backbone conformation. DSSP classifies it into eight states by reading the hydrogen-bond network: three helix types (H, G, I), two β types (E, B), two non-regular types (T, S), and unstructured coil (-).

SS3 is a coarse helix/strand/coil call (letters a/b/c) made by the P-SEA algorithm from inter-Cα distances and dihedrals. It is less detailed than DSSP but needs only Cα positions.

Backbone dihedral angles. Every residue except chain termini has a φ (preceding-C → N → Cα → C) and a ψ (N → Cα → C → next-N). They are reported in degrees following the IUPAC sign convention. Secondary structure is essentially a statement about which (φ, ψ) basin each residue occupies.

— Global shape and packing —

The geometric summary reports three shape descriptors. Rg (radius of gyration) measures how spread out the Cα atoms are about their centre of mass; compact globular proteins have small Rg, elongated or unfolded ones large. Cα contacts (<8 Å, |i−j|>4) count long-range residue pairs in spatial proximity — high for tightly packed folds, near zero for rods or random coil. The bounding-box extents give the protein's footprint along x, y, z in Å.

Solvent accessibility: the surface area of each residue that a 1.4 Å water probe can touch, in Å². When only backbone atoms are present the absolute values are lower than full-atom SASA (side chains contribute most of the area) and are flagged as backbone-only.

Plot images: a contact map (which residues are close in 3D, as an N×N binary image), a Ramachandran scatter (backbone torsion angles, revealing secondary-structure composition at a glance), and — for AlphaFold structures — a PAE heatmap (pairwise prediction confidence).

— Structural neighborhood —

Foldseek's 3Di representation compresses backbone geometry into a per-residue letter drawn from a learned twenty-state alphabet. It captures the tertiary interaction pattern around each residue — which residues are packed against it in space, regardless of where they are in sequence.

Structural nearest neighbors (via Foldseek easy-search vs the PDB). Reported per hit: target PDB id, E-value, and alignment TM-score. A TM-score above ~0.5 is the conventional threshold for 'same fold'.

— Confidence and disorder —

pLDDT (predicted Local Distance Difference Test) is AlphaFold's per-residue confidence score, ranging from 0 to 100. Values above 90 indicate high confidence (typically well-packed cores); 70–90 is confident; 50–70 low confidence; below 50 usually means the region is disordered or the prediction is unreliable there. AlphaFold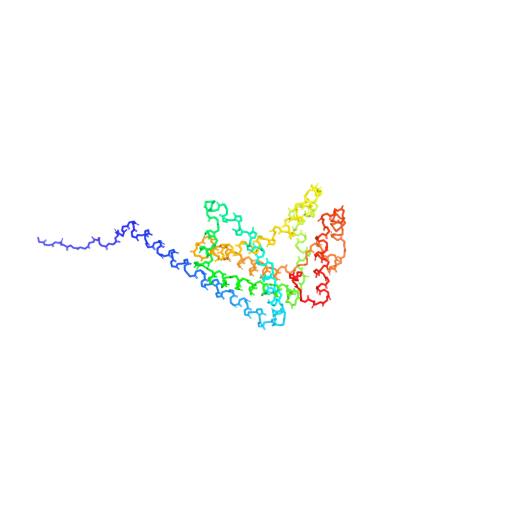 stores pLDDT in the mmCIF B-factor column.

For experimental (PDB) structures, the B-factor (temperature factor) quantifies the positional spread of each atom in the crystal — a combination of thermal vibration and static disorder — in units of Å². High B-factors mark flexible loops or poorly resolved regions; low B-factors mark the rigid, well-ordered core.

Predicted Aligned Error (PAE) is an AlphaFold confidence matrix: entry (i, j) is the expected error in the position of residue j, in ångströms, when the prediction is superimposed on the true structure at residue i. Low PAE within a block of residues means that block is internally rigid and well-predicted; high PAE between two blocks means their relative placement is uncertain even if each block individually is confident.